Protein 1C8Z (pdb70)

Radius of gyration: 18.17 Å; Cα contacts (8 Å, |Δi|>4): 600; chains: 1; bounding box: 45×44×49 Å

Sequence (265 aa):
GSVDIEVQQDLEEFALRPAPQGITIKCRITRDKKGMDRGMFPTYFLHLDREDGKKVFLLAGRKRKKSKTSNNYLISSVDPTDLLSRGGDSYIIGKLRRSNLMGTKFTVVYDNGVVNPQKASSSTLESGTLRQELAAVCCYETNVLGFKGPRKMSVIVVPGMNMVHERVVCIIRPRNEHETLLARWQNKNTESIIEELQNKTPVVWNDDTQSYVLNNFHGRVTQASSVKKNFQIIHHGNDPDYIIVMQFGRVAEDVFTMDYNYPLCALQAFAIALSSFDSKLACE

Nearest PDB structures (foldseek):
  1c8z-assembly1_A  TM=1.004E+00  e=5.172E-54  Mus musculus
  1i7e-assembly1_A  TM=9.971E-01  e=1.639E-42  Mus musculus
  1s31-assembly1_A  TM=9.502E-01  e=3.555E-44  Homo sapiens
  2fim-assembly1_B  TM=9.075E-01  e=1.906E-33  Homo sapiens
  3c5n-assembly1_A  TM=9.157E-01  e=9.817E-32  Homo sapiens

Solvent-accessible surface area: 14045 Å² total; per-residue (Å²): 134,64,74,116,21,108,23,146,79,48,88,78,2,1,65,78,28,0,62,106,85,45,58,3,110,2,81,0,50,61,23,112,78,7,116,70,215,67,38,75,36,14,11,46,0,50,4,45,61,134,104,61,71,106,39,42,2,0,0,0,50,37,54,64,91,116,162,60,37,25,11,12,0,2,32,60,47,112,45,2,76,71,70,10,99,61,52,12,0,58,1,111,24,50,152,117,6,9,69,1,8,0,12,20,86,19,57,42,26,154,159,21,63,89,94,32,72,132,63,36,87,2,42,30,6,2,0,0,0,10,13,33,89,104,116,158,48,133,175,31,42,119,87,12,4,0,0,2,2,6,40,58,177,94,96,101,46,60,61,7,86,6,102,66,131,118,51,36,0,40,16,40,58,140,82,156,62,95,157,15,13,38,80,2,37,20,57,90,12,97,127,38,114,142,66,109,17,86,10,11,94,23,154,62,176,85,22,120,27,42,27,36,19,8,3,0,5,66,40,131,68,64,124,85,37,2,0,18,0,4,81,75,49,118,50,38,4,34,0,21,0,22,30,13,0,0,0,0,2,0,0,0,0,0,0,0,3,41,33,9,85,44,42,108,187

InterPro domains:
  IPR000007 Tubby, C-terminal [PF01167] (256-500)
  IPR000007 Tubby, C-terminal [PR01573] (311-327)
  IPR000007 Tubby, C-terminal [PR01573] (327-351)
  IPR000007 Tubby, C-terminal [PR01573] (363-390)
  IPR000007 Tubby, C-terminal [PR01573] (424-441)
  IPR000007 Tubby, C-terminal [PR01573] (442-458)
  IPR000007 Tubby, C-terminal [PR01573] (462-481)
  IPR000007 Tubby, C-terminal [PR01573] (483-505)
  IPR005398 Tubby, N-terminal [PF16322] (29-236)
  IPR005398 Tubby, N-terminal [PR01574] (1-19)
  IPR005398 Tubby, N-terminal [PR01574] (21-45)
  IPR005398 Tubby, N-terminal [PR01574] (46-71)
  IPR005398 Tubby, N-terminal [PR01574] (72-95)
  IPR005398 Tubby, N-terminal [PR01574] (97-122)
  IPR005398 Tubby, N-terminal [PR01574] (124-146)
  IPR005398 Tubby, N-terminal [PR01574] (147-170)
  IPR005398 Tubby, N-terminal [PR01574] (171-197)
  IPR005398 Tubby, N-terminal [PR01574] (210-236)
  IPR018066 Tubby, C-terminal, conserved site [PS01200] (442-455)
  IPR018066 Tubby, C-terminal, conserved site [PS01201] (490-505)

CATH classification: 3.20.90.10

Secondary structure (DSSP, 8-state):
--------SHHHHHHPPPPTT--EEEEEEE-SS-SSSS---EEEEEEE-TTS-EEEEEEEEEEESSSSEEEEEES-HHHHTTT----SEEEEE-TTSSEEEEE-SSB-GGG--TTGGGSSSB--EEEEEEE----SS--S---EEEEEE-B-TTS-B-----SSTTSSHHHHHHTT--SSEEEEEEPPPEEETTTTEEEEEETTEEEE-BTTEEEEE-TT-TTS-SEEEEEEETTEEEEEE-TT--HHHHHHHHHHHHHSS----

GO terms:
  GO:0005515 protein binding (F, IPI)
  GO:0005576 extracellular region (C, IDA)
  GO:0006910 phagocytosis, recognition (P, IDA)
  GO:0005829 cytosol (C, IMP)
  GO:0045494 photoreceptor cell maintenance (P, IMP)
  GO:1903546 protein localization to photoreceptor outer segment (P, IMP)
  GO:0060041 retina development in camera-type eye (P, IMP)
  GO:0097500 receptor localization to non-motile cilium (P, IMP)
  GO:0006910 phagocytosis, recognition (P, IMP)
  GO:0007605 sensory perception of sound (P, IMP)
  GO:0008277 regulation of G protein-coupled receptor signaling pathway (P, IMP)
  GO:0061512 protein localization to cilium (P, IMP)

Organism: Mus musculus (NCBI:txid10090)

Structure (mmCIF, N/CA/C/O backbone):
data_1C8Z
#
_entry.id   1C8Z
#
_cell.length_a   43.536
_cell.length_b   51.023
_cell.length_c   121.074
_cell.angle_alpha   90.00
_cell.angle_beta   90.00
_cell.angle_gamma   90.00
#
_symmetry.space_group_name_H-M   'P 21 21 21'
#
loop_
_entity.id
_entity.type
_entity.pdbx_description
1 polymer 'TUBBY PROTEIN'
2 non-polymer 'PHOSPHATE ION'
3 water water
#
loop_
_atom_site.group_PDB
_atom_site.id
_atom_site.type_symbol
_atom_site.label_atom_id
_atom_site.label_alt_id
_atom_site.label_comp_id
_atom_site.label_asym_id
_atom_site.label_entity_id
_atom_site.label_seq_id
_atom_site.pdbx_PDB_ins_code
_atom_site.Cartn_x
_atom_site.Cartn_y
_atom_site.Cartn_z
_atom_site.occupancy
_atom_site.B_iso_or_equiv
_atom_site.auth_seq_id
_atom_site.auth_comp_id
_atom_site.auth_asym_id
_atom_site.auth_atom_id
_atom_site.pdbx_PDB_model_num
ATOM 1 N N . GLY A 1 1 ? -13.389 25.368 84.250 1.00 73.83 241 GLY A N 1
ATOM 2 C CA . GLY A 1 1 ? -13.665 25.212 82.799 1.00 73.32 241 GLY A CA 1
ATOM 3 C C . GLY A 1 1 ? -12.617 24.370 82.101 1.00 73.26 241 GLY A C 1
ATOM 4 O O . GLY A 1 1 ? -11.881 23.619 82.742 1.00 73.34 241 GLY A O 1
ATOM 5 N N . SER A 1 2 ? -12.550 24.494 80.779 1.00 72.89 242 SER A N 1
ATOM 6 C CA . SER A 1 2 ? -11.588 23.744 79.985 1.00 72.36 242 SER A CA 1
ATOM 7 C C . SER A 1 2 ? -10.750 24.676 79.125 1.00 71.92 242 SER A C 1
ATOM 8 O O . SER A 1 2 ? -9.525 24.557 79.079 1.00 72.22 242 SER A O 1
ATOM 11 N N . VAL A 1 3 ? -11.416 25.608 78.451 1.00 71.06 243 VAL A N 1
ATOM 12 C CA . VAL A 1 3 ? -10.734 26.552 77.576 1.00 70.05 243 VAL A CA 1
ATOM 13 C C . VAL A 1 3 ? -9.852 25.769 76.611 1.00 69.07 243 VAL A C 1
ATOM 14 O O . VAL A 1 3 ? -8.707 25.449 76.923 1.00 69.13 243 VAL A O 1
ATOM 18 N N . ASP A 1 4 ? -10.397 25.446 75.443 1.00 67.75 244 ASP A N 1
ATOM 19 C CA . ASP A 1 4 ? -9.646 24.701 74.442 1.00 66.06 244 ASP A CA 1
ATOM 20 C C . ASP A 1 4 ? -8.756 25.642 73.645 1.00 64.24 244 ASP A C 1
ATOM 21 O O . ASP A 1 4 ? -8.917 25.780 72.433 1.00 64.98 244 ASP A O 1
ATOM 26 N N . ILE A 1 5 ? -7.825 26.286 74.345 1.00 61.31 245 ILE A N 1
ATOM 27 C CA . ILE A 1 5 ? -6.875 27.227 73.751 1.00 58.50 245 ILE A CA 1
ATOM 28 C C . ILE A 1 5 ? -6.904 27.225 72.225 1.00 56.04 245 ILE A C 1
ATOM 29 O O . ILE A 1 5 ? -6.600 26.218 71.589 1.00 55.84 245 ILE A O 1
ATOM 34 N N . GLU A 1 6 ? -7.271 28.364 71.648 1.00 53.38 246 GLU A N 1
ATOM 35 C CA . GLU A 1 6 ? -7.360 28.513 70.198 1.00 50.64 246 GLU A CA 1
ATOM 36 C C . GLU A 1 6 ? -5.992 28.761 69.565 1.00 47.61 246 GLU A C 1
ATOM 37 O O . GLU A 1 6 ? -5.373 29.794 69.801 1.00 47.26 246 GLU A O 1
ATOM 43 N N . VAL A 1 7 ? -5.526 27.812 68.761 1.00 44.15 247 VAL A N 1
ATOM 44 C CA . VAL A 1 7 ? -4.241 27.946 68.081 1.00 40.51 247 VAL A CA 1
ATOM 45 C C . VAL A 1 7 ? -4.462 27.857 66.576 1.00 38.55 247 VAL A C 1
ATOM 46 O O . VAL A 1 7 ? -4.642 26.767 66.035 1.00 38.44 247 VAL A O 1
ATOM 50 N N A GLN A 1 8 ? -4.446 29.008 65.912 0.51 37.25 248 GLN A N 1
ATOM 51 N N B GLN A 1 8 ? -4.448 29.003 65.901 0.50 37.32 248 GLN A N 1
ATOM 52 C CA A GLN A 1 8 ? -4.654 29.064 64.472 0.41 35.89 248 GLN A CA 1
ATOM 53 C CA B GLN A 1 8 ? -4.641 29.035 64.455 0.39 36.01 248 GLN A CA 1
ATOM 54 C C A GLN A 1 8 ? -3.363 29.445 63.752 0.48 34.54 248 GLN A C 1
ATOM 55 C C B GLN A 1 8 ? -3.360 29.446 63.734 0.48 34.61 248 GLN A C 1
ATOM 56 O O A GLN A 1 8 ? -2.745 28.615 63.084 0.46 34.42 248 GLN A O 1
ATOM 57 O O B GLN A 1 8 ? -2.742 28.633 63.045 0.50 34.46 248 GLN A O 1
ATOM 68 N N . ASP A 1 9 ? -2.968 30.706 63.887 1.00 32.89 249 ASP A N 1
ATOM 69 C CA . ASP A 1 9 ? -1.742 31.197 63.265 1.00 31.79 249 ASP A CA 1
ATOM 70 C C . ASP A 1 9 ? -0.652 30.971 64.318 1.00 29.60 249 ASP A C 1
ATOM 71 O O . ASP A 1 9 ? -0.713 31.539 65.397 1.00 28.24 249 ASP A O 1
ATOM 76 N N . LEU A 1 10 ? 0.337 30.145 64.005 1.00 29.66 250 LEU A N 1
ATOM 77 C CA . LEU A 1 10 ? 1.398 29.839 64.974 1.00 29.12 250 LEU A CA 1
ATOM 78 C C . LEU A 1 10 ? 2.257 31.028 65.411 1.00 29.46 250 LEU A C 1
ATOM 79 O O . LEU A 1 10 ? 2.673 31.092 66.569 1.00 30.18 250 LEU A O 1
ATOM 84 N N . GLU A 1 11 ? 2.542 31.953 64.498 1.00 28.14 251 GLU A N 1
ATOM 85 C CA . GLU A 1 11 ? 3.350 33.113 64.850 1.00 29.00 251 GLU A CA 1
ATOM 86 C C . GLU A 1 11 ? 2.562 33.993 65.819 1.00 28.80 251 GLU A C 1
ATOM 87 O O . GLU A 1 11 ? 3.094 34.463 66.825 1.00 26.19 251 GLU A O 1
ATOM 93 N N . GLU A 1 12 ? 1.286 34.204 65.520 1.00 28.35 252 GLU A N 1
ATOM 94 C CA . GLU A 1 12 ? 0.434 35.013 66.385 1.00 29.13 252 GLU A CA 1
ATOM 95 C C . GLU A 1 12 ? 0.285 34.353 67.755 1.00 28.77 252 GLU A C 1
ATOM 96 O O . GLU A 1 12 ? 0.387 35.018 68.788 1.00 27.68 252 GLU A O 1
ATOM 102 N N . PHE A 1 13 ? 0.041 33.048 67.772 1.00 27.73 253 PHE A N 1
ATOM 103 C CA . PHE A 1 13 ? -0.107 32.359 69.049 1.00 27.73 253 PHE A CA 1
ATOM 104 C C . PHE A 1 13 ? 1.171 32.462 69.878 1.00 26.28 253 PHE A C 1
ATOM 105 O O . PHE A 1 13 ? 1.118 32.695 71.075 1.00 27.15 253 PHE A O 1
ATOM 113 N N . ALA A 1 14 ? 2.313 32.286 69.228 1.00 26.36 254 ALA A N 1
ATOM 114 C CA . ALA A 1 14 ? 3.607 32.327 69.911 1.00 25.83 254 ALA A CA 1
ATOM 115 C C . ALA A 1 14 ? 3.892 33.637 70.645 1.00 25.53 254 ALA A C 1
ATOM 116 O O . ALA A 1 14 ? 4.554 33.642 71.682 1.00 25.89 254 ALA A O 1
ATOM 118 N N . LEU A 1 15 ? 3.392 34.739 70.099 1.00 25.94 255 LEU A N 1
ATOM 119 C CA . LEU A 1 15 ? 3.587 36.072 70.661 1.00 26.87 255 LEU A CA 1
ATOM 120 C C . LEU A 1 15 ? 2.431 36.528 71.555 1.00 27.11 255 LEU A C 1
ATOM 121 O O . LEU A 1 15 ? 2.473 37.610 72.132 1.00 26.31 255 LEU A O 1
ATOM 126 N N . ARG A 1 16 ? 1.404 35.703 71.671 1.00 28.32 256 ARG A N 1
ATOM 127 C CA . ARG A 1 16 ? 0.237 36.069 72.470 1.00 30.52 256 ARG A CA 1
ATOM 128 C C . ARG A 1 16 ? 0.397 35.815 73.963 1.00 30.19 256 ARG A C 1
ATOM 129 O O . ARG A 1 16 ? 0.608 34.685 74.389 1.00 29.34 256 ARG A O 1
ATOM 137 N N . PRO A 1 17 ? 0.302 36.871 74.785 1.00 30.59 257 PRO A N 1
ATOM 138 C CA . PRO A 1 17 ? 0.449 36.635 76.223 1.00 30.82 257 PRO A CA 1
ATOM 139 C C . PRO A 1 17 ? -0.708 35.759 76.689 1.00 30.57 257 PRO A C 1
ATOM 140 O O . PRO A 1 17 ? -1.797 35.816 76.119 1.00 29.70 257 PRO A O 1
ATOM 144 N N . ALA A 1 18 ? -0.464 34.921 77.691 1.00 30.58 258 ALA A N 1
ATOM 145 C CA . ALA A 1 18 ? -1.511 34.039 78.196 1.00 31.76 258 ALA A CA 1
ATOM 146 C C . ALA A 1 18 ? -2.557 34.890 78.893 1.00 33.16 258 ALA A C 1
ATOM 147 O O . ALA A 1 18 ? -2.222 35.761 79.699 1.00 33.68 258 ALA A O 1
ATOM 149 N N . PRO A 1 19 ? -3.837 34.657 78.589 1.00 33.36 259 PRO A N 1
ATOM 150 C CA . PRO A 1 19 ? -4.884 35.450 79.240 1.00 34.80 259 PRO A CA 1
ATOM 151 C C . PRO A 1 19 ? -4.859 35.221 80.743 1.00 35.08 259 PRO A C 1
ATOM 152 O O . PRO A 1 19 ? -4.710 34.088 81.192 1.00 35.62 259 PRO A O 1
ATOM 156 N N . GLN A 1 20 ? -4.991 36.291 81.516 1.00 35.86 260 GLN A N 1
ATOM 157 C CA . GLN A 1 20 ? -5.023 36.153 82.964 1.00 36.71 260 GLN A CA 1
ATOM 158 C C . GLN A 1 20 ? -6.179 35.194 83.214 1.00 36.74 260 GLN A C 1
ATOM 159 O O . GLN A 1 20 ? -7.214 35.288 82.552 1.00 36.15 260 GLN A O 1
ATOM 165 N N . GLY A 1 21 ? -5.992 34.255 84.134 1.00 36.97 261 GLY A N 1
ATOM 166 C CA . GLY A 1 21 ? -7.048 33.304 84.431 1.00 36.68 261 GLY A CA 1
ATOM 167 C C . GLY A 1 21 ? -6.965 32.001 83.661 1.00 36.86 261 GLY A C 1
ATOM 168 O O . GLY 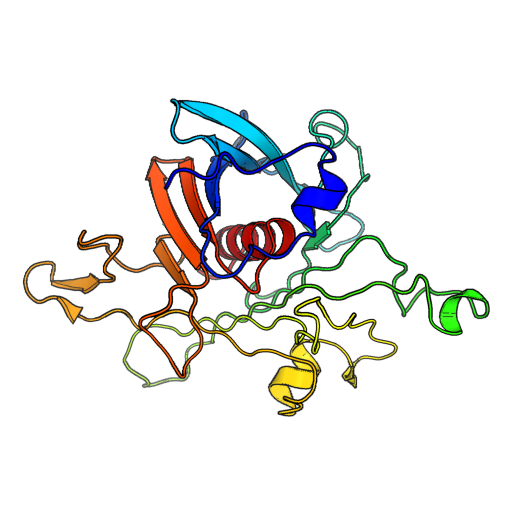A 1 21 ? -7.646 31.037 84.002 1.00 36.39 261 GLY A O 1
ATOM 169 N N . ILE A 1 22 ? -6.136 31.958 82.622 1.00 36.71 262 ILE A N 1
ATOM 170 C CA . ILE A 1 22 ? -5.990 30.737 81.835 1.00 36.36 262 ILE A CA 1
ATOM 171 C C . ILE A 1 22 ? -4.534 30.288 81.774 1.00 35.68 262 ILE A C 1
ATOM 172 O O . ILE A 1 22 ? -3.648 31.069 81.439 1.00 34.91 262 ILE A O 1
ATOM 177 N N . THR A 1 23 ? -4.294 29.027 82.108 1.00 34.88 263 THR A N 1
ATOM 178 C CA . THR A 1 23 ? -2.943 28.486 82.070 1.00 33.95 263 THR A CA 1
ATOM 179 C C . THR A 1 23 ? -2.785 27.687 80.787 1.00 32.74 263 THR A C 1
ATOM 180 O O . THR A 1 23 ? -3.659 26.912 80.415 1.00 32.61 263 THR A O 1
ATOM 184 N N . ILE A 1 24 ? -1.677 27.908 80.093 1.00 31.78 264 ILE A N 1
ATOM 185 C CA . ILE A 1 24 ? -1.394 27.206 78.853 1.00 29.42 264 ILE A CA 1
ATOM 186 C C . ILE A 1 24 ? -0.369 26.123 79.173 1.00 29.72 264 ILE A C 1
ATOM 187 O O . ILE A 1 24 ? 0.775 26.417 79.543 1.00 28.33 264 ILE A O 1
ATOM 192 N N . LYS A 1 25 ? -0.802 24.871 79.038 1.00 29.52 265 LYS A N 1
ATOM 193 C CA . LYS A 1 25 ? 0.019 23.703 79.349 1.00 30.55 265 LYS A CA 1
ATOM 194 C C . LYS A 1 25 ? 0.679 23.086 78.123 1.00 30.43 265 LYS A C 1
ATOM 195 O O . LYS A 1 25 ? 0.000 22.670 77.181 1.00 31.38 265 LYS A O 1
ATOM 201 N N . CYS A 1 26 ? 2.004 23.005 78.155 1.00 28.42 266 CYS A N 1
ATOM 202 C CA . CYS A 1 26 ? 2.760 22.461 77.032 1.00 28.84 266 CYS A CA 1
ATOM 203 C C . CYS A 1 26 ? 3.764 21.403 77.464 1.00 29.30 266 CYS A C 1
ATOM 204 O O . CYS A 1 26 ? 3.928 21.108 78.654 1.00 27.95 266 CYS A O 1
ATOM 207 N N . ARG A 1 27 ? 4.450 20.859 76.469 1.00 29.62 267 ARG A N 1
ATOM 208 C CA . ARG A 1 27 ? 5.473 19.859 76.689 1.00 30.78 267 ARG A CA 1
ATOM 209 C C . ARG A 1 27 ? 6.597 20.105 75.693 1.00 29.47 267 ARG A C 1
ATOM 210 O O . ARG A 1 27 ? 6.352 20.386 74.529 1.00 29.05 267 ARG A O 1
ATOM 218 N N . ILE A 1 28 ? 7.832 20.034 76.171 1.00 30.49 268 ILE A N 1
ATOM 219 C CA . ILE A 1 28 ? 8.998 20.219 75.316 1.00 30.55 268 ILE A CA 1
ATOM 220 C C . ILE A 1 28 ? 9.643 18.847 75.124 1.00 32.64 268 ILE A C 1
ATOM 221 O O . ILE A 1 28 ? 9.886 18.129 76.097 1.00 32.26 268 ILE A O 1
ATOM 226 N N . THR A 1 29 ? 9.899 18.484 73.872 1.00 35.13 269 THR A N 1
ATOM 227 C CA . THR A 1 29 ? 10.517 17.201 73.547 1.00 38.96 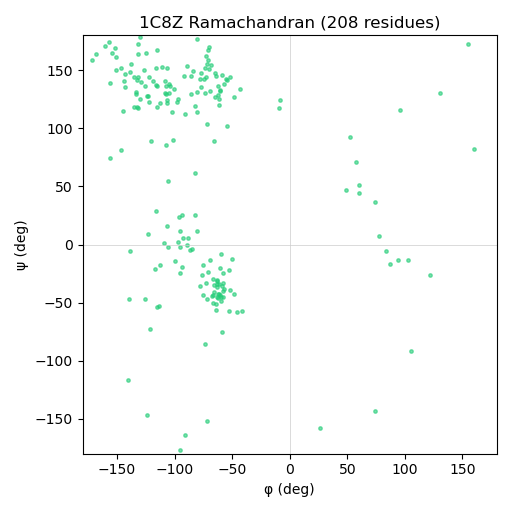269 THR A CA 1
ATOM 228 C C . THR A 1 29 ? 11.877 17.417 72.897 1.00 42.09 269 THR A C 1
ATOM 229 O O . THR A 1 29 ? 12.028 18.287 72.043 1.00 41.08 269 THR A O 1
ATOM 233 N N . ARG A 1 30 ? 12.866 16.627 73.306 1.00 47.01 270 ARG A N 1
ATOM 234 C CA . ARG A 1 30 ? 14.212 16.764 72.764 1.00 52.12 270 ARG A CA 1
ATOM 235 C C . ARG A 1 30 ? 14.476 15.894 71.532 1.00 55.48 270 ARG A C 1
ATOM 236 O O . ARG A 1 30 ? 14.516 14.664 71.614 1.00 56.51 270 ARG A O 1
ATOM 244 N N . ASP A 1 31 ? 14.642 16.576 70.400 1.00 59.04 271 ASP A N 1
ATOM 245 C CA . ASP A 1 31 ? 14.933 16.019 69.075 1.00 62.48 271 ASP A CA 1
ATOM 246 C C . ASP A 1 31 ? 14.502 14.601 68.724 1.00 64.41 271 ASP A C 1
ATOM 247 O O . ASP A 1 31 ? 13.581 14.033 69.312 1.00 64.75 271 ASP A O 1
ATOM 252 N N . LYS A 1 32 ? 15.195 14.059 67.725 1.00 66.25 272 LYS A N 1
ATOM 253 C CA . LYS A 1 32 ? 14.982 12.707 67.224 1.00 68.46 272 LYS A CA 1
ATOM 254 C C . LYS A 1 32 ? 16.368 12.114 66.971 1.00 69.90 272 LYS A C 1
ATOM 255 O O . LYS A 1 32 ? 16.508 10.938 66.630 1.00 70.15 272 LYS A O 1
ATOM 257 N N . LYS A 1 33 ? 17.386 12.956 67.137 1.00 71.27 273 LYS A N 1
ATOM 258 C CA . LYS A 1 33 ? 18.777 12.562 66.954 1.00 72.57 273 LYS A CA 1
ATOM 259 C C . LYS A 1 33 ? 19.539 12.801 68.258 1.00 73.47 273 LYS A C 1
ATOM 260 O O . LYS A 1 33 ? 19.891 11.854 68.962 1.00 74.05 273 LYS A O 1
ATOM 263 N N . GLY A 1 34 ? 19.784 14.070 68.575 1.00 74.26 274 GLY A N 1
ATOM 264 C CA . GLY A 1 34 ? 20.480 14.417 69.800 1.00 75.10 274 GLY A CA 1
ATOM 265 C C . GLY A 1 34 ? 21.965 14.128 69.777 1.00 75.69 274 GLY A C 1
ATOM 266 O O . GLY A 1 34 ? 22.625 14.298 68.752 1.00 76.01 274 GLY A O 1
ATOM 267 N N . MET A 1 35 ? 22.491 13.697 70.920 1.00 76.18 275 MET A N 1
ATOM 268 C CA . MET A 1 35 ? 23.906 13.375 71.047 1.00 76.39 275 MET A CA 1
ATOM 269 C C . MET A 1 35 ? 24.300 12.364 69.979 1.00 76.59 275 MET A C 1
ATOM 270 O O . MET A 1 35 ? 24.026 11.171 70.109 1.00 77.05 275 MET A O 1
ATOM 272 N N . ASP A 1 36 ? 24.945 12.847 68.922 1.00 76.30 276 ASP A N 1
ATOM 273 C CA . ASP A 1 36 ? 25.360 11.977 67.830 1.00 75.93 276 ASP A CA 1
ATOM 274 C C . ASP A 1 36 ? 26.740 12.340 67.288 1.00 75.21 276 ASP A C 1
ATOM 275 O O . ASP A 1 36 ? 27.741 12.257 67.998 1.00 75.38 276 ASP A O 1
ATOM 280 N N . ARG A 1 37 ? 26.775 12.739 66.022 1.00 74.29 277 ARG A N 1
ATOM 281 C CA . ARG A 1 37 ? 28.005 13.118 65.339 1.00 73.08 277 ARG A CA 1
ATOM 282 C C . ARG A 1 37 ? 28.085 14.635 65.177 1.00 71.84 277 ARG A C 1
ATOM 283 O O . ARG A 1 37 ? 28.249 15.145 64.069 1.00 71.78 277 ARG A O 1
ATOM 291 N N . GLY A 1 38 ? 27.964 15.350 66.291 1.00 70.48 278 GLY A N 1
ATOM 292 C CA . GLY A 1 38 ? 28.025 16.801 66.253 1.00 68.35 278 GLY A CA 1
ATOM 293 C C . GLY A 1 38 ? 26.670 17.464 66.424 1.00 66.72 278 GLY A C 1
ATOM 294 O O . GLY A 1 38 ? 26.247 17.735 67.548 1.00 67.42 278 GLY A O 1
ATOM 295 N N . MET A 1 39 ? 26.002 17.722 65.301 1.00 64.74 279 MET A N 1
ATOM 296 C CA . MET A 1 39 ? 24.683 18.361 65.250 1.00 62.25 279 MET A CA 1
ATOM 297 C C . MET A 1 39 ? 23.977 18.565 66.593 1.00 60.14 279 MET A C 1
ATOM 298 O O . MET A 1 39 ? 23.759 17.615 67.346 1.00 60.14 279 MET A O 1
ATOM 300 N N . PHE A 1 40 ? 23.612 19.812 66.881 1.00 57.39 280 PHE A N 1
ATOM 301 C CA . PHE A 1 40 ? 22.928 20.139 68.128 1.00 54.17 280 PHE A CA 1
ATOM 302 C C . PHE A 1 40 ? 21.519 19.564 68.089 1.00 51.42 280 PHE A C 1
ATOM 303 O O . PHE A 1 40 ? 20.928 19.426 67.019 1.00 50.56 280 PHE A O 1
ATOM 311 N N . PRO A 1 41 ? 20.958 19.227 69.259 1.00 49.05 281 PRO A N 1
ATOM 312 C CA . PRO A 1 41 ? 19.606 18.668 69.325 1.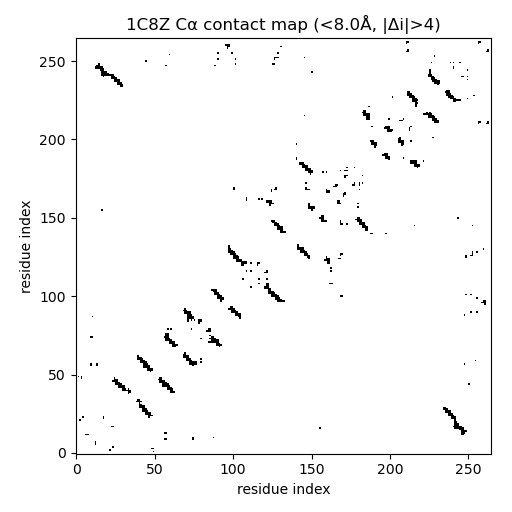00 47.42 281 PRO A CA 1
ATOM 313 C C . PRO A 1 41 ? 18.536 19.719 69.030 1.00 45.28 281 PRO A C 1
ATOM 314 O O . PRO A 1 41 ? 18.761 20.914 69.206 1.00 45.43 281 PRO A O 1
ATOM 318 N N . THR A 1 42 ? 17.379 19.258 68.572 1.00 43.38 282 THR A N 1
ATOM 319 C CA . THR A 1 42 ? 16.259 20.134 68.258 1.00 41.04 282 THR A CA 1
ATOM 320 C C . THR A 1 42 ? 15.179 19.929 69.311 1.00 39.32 282 THR A C 1
ATOM 321 O O . THR A 1 42 ? 14.816 18.796 69.613 1.00 38.41 282 THR A O 1
ATOM 325 N N . TYR A 1 43 ? 14.674 21.020 69.876 1.00 36.42 283 TYR A N 1
ATOM 326 C CA . TYR A 1 43 ? 13.632 20.925 70.890 1.00 34.62 283 TYR A CA 1
ATOM 327 C C . TYR A 1 43 ? 12.288 21.312 70.287 1.00 33.30 283 TYR A C 1
ATOM 328 O O . TYR A 1 43 ? 12.193 22.295 69.554 1.00 32.12 283 TYR A O 1
ATOM 337 N N . PHE A 1 44 ? 11.254 20.538 70.599 1.00 32.66 284 PHE A N 1
ATOM 338 C CA . PHE A 1 44 ? 9.917 20.803 70.078 1.00 33.09 284 PHE A CA 1
ATOM 339 C C . PHE A 1 44 ? 8.941 21.170 71.193 1.00 32.20 284 PHE A C 1
ATOM 340 O O . PHE A 1 44 ? 8.937 20.551 72.253 1.00 32.55 284 PHE A O 1
ATOM 348 N N . LEU A 1 45 ? 8.126 22.192 70.953 1.00 31.93 285 LEU A N 1
ATOM 349 C CA . LEU A 1 45 ? 7.134 22.624 71.930 1.00 31.22 285 LEU A CA 1
ATOM 350 C C . LEU A 1 45 ? 5.764 22.319 71.356 1.00 31.97 285 LEU A C 1
ATOM 351 O O . LEU A 1 45 ? 5.425 22.803 70.280 1.00 31.91 285 LEU A O 1
ATOM 356 N N . HIS A 1 46 ? 4.986 21.518 72.076 1.00 32.25 286 HIS A N 1
ATOM 357 C CA . HIS A 1 46 ? 3.640 21.164 71.643 1.00 33.51 286 HIS A CA 1
ATOM 358 C C . HIS A 1 46 ? 2.639 21.581 72.709 1.00 33.33 286 HIS A C 1
ATOM 359 O O . HIS A 1 46 ? 2.923 21.500 73.901 1.00 32.19 286 HIS A O 1
ATOM 366 N N . LEU A 1 47 ? 1.468 22.027 72.273 1.00 34.61 287 LEU A N 1
ATOM 367 C CA . LEU A 1 47 ? 0.423 22.401 73.206 1.00 36.03 287 LEU A CA 1
ATOM 368 C C . LEU A 1 47 ? -0.131 21.063 73.665 1.00 38.44 287 LEU A C 1
ATOM 369 O O . LEU A 1 47 ? -0.340 20.162 72.854 1.00 38.14 287 LEU A O 1
ATOM 374 N N . ASP A 1 48 ? -0.351 20.927 74.963 1.00 41.86 288 ASP A N 1
ATOM 375 C CA . ASP A 1 48 ? -0.869 19.684 75.505 1.00 45.71 288 ASP A CA 1
ATOM 376 C C . ASP A 1 48 ? -2.363 19.821 75.780 1.00 47.25 288 ASP A C 1
ATOM 377 O O . ASP A 1 48 ? -2.765 20.237 76.861 1.00 47.12 288 ASP A O 1
ATOM 382 N N . ARG A 1 49 ? -3.177 19.487 74.782 1.00 49.55 289 ARG A N 1
ATOM 383 C CA . ARG A 1 49 ? -4.630 19.558 74.914 1.00 52.01 289 ARG A CA 1
ATOM 384 C C . ARG A 1 49 ? -5.050 18.652 76.068 1.00 53.76 289 ARG A C 1
ATOM 385 O O . ARG A 1 49 ? -4.441 17.602 76.290 1.00 53.78 289 ARG A O 1
ATOM 393 N N . GLU A 1 50 ? -6.087 19.045 76.801 1.00 55.48 290 GLU A N 1
ATOM 394 C CA . GLU A 1 50 ? -6.546 18.223 77.908 1.00 57.37 290 GLU A CA 1
ATOM 395 C C . GLU A 1 50 ? -7.412 17.083 77.392 1.00 58.27 290 GLU A C 1
ATOM 396 O O . GLU A 1 50 ? -8.069 16.393 78.168 1.00 58.47 290 GLU A O 1
ATOM 402 N N . ASP A 1 51 ? -7.409 16.888 76.075 1.00 59.32 291 ASP A N 1
ATOM 403 C CA . ASP A 1 51 ? -8.183 15.812 75.468 1.00 59.79 291 ASP A CA 1
ATOM 404 C C . ASP A 1 51 ? -7.247 14.687 75.037 1.00 59.11 291 ASP A C 1
ATOM 405 O O . ASP A 1 51 ? -7.693 13.662 74.522 1.00 59.44 291 ASP A O 1
ATOM 410 N N . GLY A 1 52 ? -5.948 14.892 75.243 1.00 58.12 292 GLY A N 1
ATOM 411 C CA . GLY A 1 52 ? -4.969 13.883 74.879 1.00 56.70 292 GLY A CA 1
ATOM 412 C C . GLY A 1 52 ? -4.209 14.175 73.597 1.00 55.89 292 GLY A C 1
ATOM 413 O O . GLY A 1 52 ? -3.191 13.542 73.314 1.00 56.25 292 GLY A O 1
ATOM 414 N N . LYS A 1 53 ? -4.693 15.137 72.820 1.00 54.74 293 LYS A N 1
ATOM 415 C CA . LYS A 1 53 ? -4.049 15.489 71.561 1.00 53.35 293 LYS A CA 1
ATOM 416 C C . LYS A 1 53 ? -2.977 16.556 71.741 1.00 51.97 293 LYS A C 1
ATOM 417 O O . LYS A 1 53 ? -3.032 17.355 72.673 1.00 52.30 293 LYS A O 1
ATOM 420 N N . LYS A 1 54 ? -2.005 16.561 70.838 1.00 50.15 294 LYS A N 1
ATOM 421 C CA . LYS A 1 54 ? -0.914 17.524 70.889 1.00 48.16 294 LYS A CA 1
ATOM 422 C C . LYS A 1 54 ? -0.952 18.424 69.653 1.00 45.94 294 LYS A C 1
ATOM 423 O O . LYS A 1 54 ? -1.427 18.020 68.593 1.00 46.31 294 LYS A O 1
ATOM 429 N N . VAL A 1 55 ? -0.451 19.645 69.800 1.00 42.45 295 VAL A N 1
ATOM 430 C CA . VAL A 1 55 ? -0.421 20.610 68.705 1.00 38.44 295 VAL A CA 1
ATOM 431 C C . VAL A 1 55 ? 0.942 21.290 68.671 1.00 35.74 295 VAL A C 1
ATOM 432 O O . VAL A 1 55 ? 1.326 21.952 69.631 1.00 35.17 295 VAL A O 1
ATOM 436 N N . PHE A 1 56 ? 1.670 21.128 67.573 1.00 33.35 296 PHE A N 1
ATOM 437 C CA . PHE A 1 56 ? 2.988 21.744 67.449 1.00 31.01 296 PHE A CA 1
ATOM 438 C C . PHE A 1 56 ? 2.921 23.263 67.535 1.00 29.53 296 PHE A C 1
ATOM 439 O O . PHE A 1 56 ? 2.116 23.898 66.844 1.00 28.89 296 PHE A O 1
ATOM 447 N N . LEU A 1 57 ? 3.788 23.848 68.360 1.00 27.92 297 LEU A N 1
ATOM 448 C CA . LEU A 1 57 ? 3.825 25.302 68.514 1.00 26.35 297 LEU A CA 1
ATOM 449 C C . LEU A 1 57 ? 5.121 25.932 67.997 1.00 26.34 297 LEU A C 1
ATOM 450 O O . LEU A 1 57 ? 5.105 26.858 67.182 1.00 26.28 297 LEU A O 1
ATOM 455 N N . LEU A 1 58 ? 6.249 25.425 68.476 1.00 24.78 298 LEU A N 1
ATOM 456 C CA . LEU A 1 58 ? 7.539 25.978 68.093 1.00 24.78 298 LEU A CA 1
ATOM 457 C C . LEU A 1 58 ? 8.629 24.918 68.141 1.00 24.93 298 LEU A C 1
ATOM 458 O O . LEU A 1 58 ? 8.473 23.896 68.792 1.00 25.24 298 LEU A O 1
ATOM 463 N N . ALA A 1 59 ? 9.738 25.192 67.464 1.00 25.40 299 ALA A N 1
ATOM 464 C CA . ALA A 1 59 ? 10.888 24.293 67.458 1.00 26.61 299 ALA A CA 1
ATOM 465 C C . ALA A 1 59 ? 12.116 25.157 67.710 1.00 27.34 299 ALA A C 1
ATOM 466 O O . ALA A 1 59 ? 12.199 26.278 67.214 1.00 26.44 299 ALA A O 1
ATOM 468 N N . GLY A 1 60 ? 13.062 24.639 68.486 1.00 29.22 300 GLY A N 1
ATOM 469 C CA . GLY A 1 60 ? 14.264 25.397 68.768 1.00 32.18 300 GLY A CA 1
ATOM 470 C C . GLY A 1 60 ? 15.511 24.560 68.556 1.00 34.57 300 GLY A C 1
ATOM 471 O O . GLY A 1 60 ? 15.517 23.362 68.836 1.00 32.57 300 GLY A O 1
ATOM 472 N N . ARG A 1 61 ? 16.567 25.193 68.060 1.00 37.84 301 ARG A N 1
ATOM 473 C CA . ARG A 1 61 ? 17.825 24.498 67.827 1.00 42.06 301 ARG A CA 1
ATOM 474 C C . ARG A 1 61 ? 19.006 25.459 67.830 1.00 43.96 301 ARG A C 1
ATOM 475 O O . ARG A 1 61 ? 18.934 26.566 67.285 1.00 43.11 301 ARG A O 1
ATOM 483 N N . LYS A 1 62 ? 20.090 25.017 68.457 1.00 46.71 302 LYS A N 1
ATOM 484 C CA . LYS A 1 62 ? 21.309 25.801 68.554 1.00 50.08 302 LYS A CA 1
ATOM 485 C C . LYS A 1 62 ? 21.966 25.803 67.178 1.00 52.29 302 LYS A C 1
ATOM 486 O O . LYS A 1 62 ? 21.899 24.810 66.452 1.00 52.32 302 LYS A O 1
ATOM 491 N N . ARG A 1 63 ? 22.586 26.922 66.818 1.00 55.32 303 ARG A N 1
ATOM 492 C CA . ARG A 1 63 ? 23.251 27.052 65.525 1.00 58.87 303 ARG A CA 1
ATOM 493 C C . ARG A 1 63 ? 24.486 27.937 65.637 1.00 60.64 303 ARG A C 1
ATOM 494 O O . ARG A 1 63 ? 24.544 28.822 66.489 1.00 60.85 303 ARG A O 1
ATOM 502 N N . LYS A 1 64 ? 25.464 27.699 64.767 1.00 62.59 304 LYS A N 1
ATOM 503 C CA . LYS A 1 64 ? 26.703 28.473 64.763 1.00 64.34 304 LYS A CA 1
ATOM 504 C C . LYS A 1 64 ? 26.766 29.427 63.571 1.00 65.70 304 LYS A C 1
ATOM 505 O O . LYS A 1 64 ? 27.329 29.094 62.528 1.00 65.96 304 LYS A O 1
ATOM 507 N N . LYS A 1 65 ? 26.187 30.613 63.736 1.00 67.08 305 LYS A N 1
ATOM 508 C CA . LYS A 1 65 ? 26.169 31.621 62.680 1.00 68.13 305 LYS A CA 1
ATOM 509 C C . LYS A 1 65 ? 27.581 32.006 62.249 1.00 68.92 305 LYS A C 1
ATOM 510 O O . LYS A 1 65 ? 28.047 31.598 61.182 1.00 69.23 305 LYS A O 1
ATOM 512 N N . SER A 1 66 ? 28.256 32.795 63.081 1.00 69.45 306 SER A N 1
ATOM 513 C CA . SER A 1 66 ? 29.617 33.235 62.786 1.00 69.79 306 SER A CA 1
ATOM 514 C C . SER A 1 66 ? 30.608 32.672 63.799 1.00 69.76 306 SER A C 1
ATOM 515 O O . SER A 1 66 ? 31.606 32.054 63.425 1.00 69.86 306 SER A O 1
ATOM 518 N N . LYS A 1 67 ? 30.334 32.890 65.080 1.00 69.66 307 LYS A N 1
ATOM 519 C CA . LYS A 1 67 ? 31.206 32.379 66.129 1.00 69.34 307 LYS A CA 1
ATOM 520 C C . LYS A 1 67 ? 30.383 31.839 67.295 1.00 68.44 307 LYS A C 1
ATOM 521 O O . LYS A 1 67 ? 30.640 30.741 67.792 1.00 68.71 307 LYS A O 1
ATOM 527 N N . THR A 1 68 ? 29.391 32.612 67.727 1.00 66.89 308 THR A N 1
ATOM 528 C CA . THR A 1 68 ? 28.531 32.202 68.828 1.00 65.31 308 THR A CA 1
ATOM 529 C C . THR A 1 68 ? 27.409 31.303 68.324 1.00 63.55 308 THR A C 1
ATOM 530 O O . THR A 1 68 ? 26.953 31.432 67.185 1.00 63.53 308 THR A O 1
ATOM 534 N N . SER A 1 69 ? 26.972 30.387 69.181 1.00 61.08 309 SER A N 1
ATOM 535 C CA . SER A 1 69 ? 25.915 29.451 68.829 1.00 58.08 309 SER A CA 1
ATOM 536 C C . SER A 1 69 ? 24.584 29.799 69.484 1.00 55.87 309 SER A C 1
ATOM 537 O O . SER A 1 69 ? 24.308 29.386 70.609 1.00 56.40 309 SER A O 1
ATOM 540 N N A ASN A 1 70 ? 23.761 30.556 68.766 0.39 54.29 310 ASN A N 1
ATOM 541 N N B ASN A 1 70 ? 23.762 30.564 68.773 0.39 54.24 310 ASN A N 1
ATOM 542 C CA A ASN A 1 70 ? 22.456 30.970 69.269 0.28 52.23 310 ASN A CA 1
ATOM 543 C CA B ASN A 1 70 ? 22.459 30.962 69.289 0.31 52.15 310 ASN A CA 1
ATOM 544 C C A ASN A 1 70 ? 21.384 29.969 68.852 0.45 50.58 310 ASN A C 1
ATOM 545 C C B ASN A 1 70 ? 21.380 29.980 68.848 0.45 50.54 310 ASN A C 1
ATOM 546 O O A ASN A 1 70 ? 21.574 29.202 67.909 0.46 50.35 310 ASN A O 1
ATOM 547 O O B ASN A 1 70 ? 21.561 29.236 67.884 0.39 50.37 310 ASN A O 1
ATOM 556 N N . TYR A 1 71 ? 20.260 29.976 69.561 1.00 48.91 311 TYR A N 1
ATOM 557 C CA . TYR A 1 71 ? 19.158 29.086 69.227 1.00 45.68 311 TYR A CA 1
ATOM 558 C C . TYR A 1 71 ? 18.215 29.866 68.329 1.00 42.61 311 TYR A C 1
ATOM 559 O O . TYR A 1 71 ? 17.928 31.032 68.592 1.00 41.86 311 TYR A O 1
ATOM 568 N N . LEU A 1 72 ? 17.749 29.234 67.260 1.00 39.72 312 LEU A N 1
ATOM 569 C CA . LEU A 1 72 ? 16.787 29.872 66.378 1.00 36.28 312 LEU A CA 1
ATOM 570 C C . LEU A 1 72 ? 15.468 29.185 66.726 1.00 34.37 312 LEU A C 1
ATOM 571 O O . LEU A 1 72 ? 15.404 27.956 66.801 1.00 33.28 312 LEU A O 1
ATOM 576 N N . ILE A 1 73 ? 14.431 29.980 66.967 1.00 31.71 313 ILE A N 1
ATOM 577 C CA . ILE A 1 73 ? 13.111 29.457 67.321 1.00 29.30 313 ILE A CA 1
ATOM 578 C C . ILE A 1 73 ? 12.198 29.749 66.132 1.00 29.27 313 ILE A C 1
ATOM 579 O O . ILE A 1 73 ? 12.034 30.900 65.736 1.00 27.18 313 ILE A O 1
ATOM 584 N N A SER A 1 74 ? 11.624 28.689 65.565 0.47 29.29 314 SER A N 1
ATOM 585 N N B SER A 1 74 ? 11.596 28.709 65.567 0.50 29.65 314 SER A N 1
ATOM 586 C CA A SER A 1 74 ? 10.774 28.793 64.381 0.60 29.69 314 SER A CA 1
ATOM 587 C CA B SER A 1 74 ? 10.721 28.902 64.420 0.63 30.34 314 SER A CA 1
ATOM 588 C C A SER A 1 74 ? 9.451 28.022 64.466 0.72 30.32 314 SER A C 1
ATOM 589 C C B SER A 1 74 ? 9.431 28.094 64.516 0.62 30.81 314 SER A C 1
ATOM 590 O O A SER A 1 74 ? 9.321 27.073 65.238 0.58 30.15 314 SER A O 1
ATOM 591 O O B SER A 1 74 ? 9.309 27.182 65.333 0.46 30.67 314 SER A O 1
ATOM 596 N N . VAL A 1 75 ? 8.472 28.443 63.668 1.00 31.19 315 VAL A N 1
ATOM 597 C CA . VAL A 1 75 ? 7.181 27.765 63.632 1.00 33.45 315 VAL A CA 1
ATOM 598 C C . VAL A 1 75 ? 7.163 26.844 62.412 1.00 35.56 315 VAL A C 1
ATOM 599 O O . VAL A 1 75 ? 6.119 26.304 62.044 1.00 35.26 315 VAL A O 1
ATOM 603 N N . ASP A 1 76 ? 8.336 26.675 61.800 1.00 38.89 316 ASP A N 1
ATOM 604 C CA . ASP A 1 76 ? 8.522 25.826 60.614 1.00 42.89 316 ASP A CA 1
ATOM 605 C C . ASP A 1 76 ? 9.550 24.739 60.945 1.00 44.99 316 ASP A C 1
ATOM 606 O O . ASP A 1 76 ? 10.748 24.918 60.729 1.00 45.06 316 ASP A O 1
ATOM 611 N N . PRO A 1 77 ? 9.091 23.594 61.473 1.00 47.05 317 PRO A N 1
ATOM 612 C CA . PRO A 1 77 ? 9.993 22.495 61.827 1.00 49.31 317 PRO A CA 1
ATOM 613 C C . PRO A 1 77 ? 10.909 22.090 60.672 1.00 51.32 317 PRO A C 1
ATOM 614 O O . PRO A 1 77 ? 12.134 22.106 60.796 1.00 51.84 317 PRO A O 1
ATOM 618 N N . THR A 1 78 ? 10.299 21.730 59.550 1.00 53.45 318 THR A N 1
ATOM 619 C CA . THR A 1 78 ? 11.035 21.298 58.367 1.00 55.66 318 THR A CA 1
ATOM 620 C C . THR A 1 78 ? 12.218 22.199 58.020 1.00 56.80 318 THR A C 1
ATOM 621 O O . THR A 1 78 ? 13.357 21.738 57.946 1.00 57.00 318 THR A O 1
ATOM 625 N N . ASP A 1 79 ? 11.942 23.481 57.805 1.00 58.54 319 ASP A N 1
ATOM 626 C CA . ASP A 1 79 ? 12.983 24.441 57.459 1.00 60.32 319 ASP A CA 1
ATOM 627 C C . ASP A 1 79 ? 14.162 24.389 58.431 1.00 61.06 319 ASP A C 1
ATOM 628 O O . ASP A 1 79 ? 15.322 24.336 58.014 1.00 61.25 319 ASP A O 1
ATOM 633 N N A LEU A 1 80 ? 13.858 24.400 59.724 0.62 61.31 320 LEU A N 1
ATOM 634 N N B LEU A 1 80 ? 13.860 24.401 59.725 0.62 61.30 320 LEU A N 1
ATOM 635 C CA A LEU A 1 80 ? 14.887 24.364 60.755 0.30 61.81 320 LEU A CA 1
ATOM 636 C CA B LEU A 1 80 ? 14.895 24.364 60.751 0.30 61.79 320 LEU A CA 1
ATOM 637 C C A LEU A 1 80 ? 15.690 23.065 60.692 0.36 62.20 320 LEU A C 1
ATOM 638 C C B LEU A 1 80 ? 15.692 23.063 60.696 0.36 62.19 320 LEU A C 1
ATOM 639 O O A LEU A 1 80 ? 16.900 23.064 60.920 0.60 62.31 320 LEU A O 1
ATOM 640 O O B LEU A 1 80 ? 16.899 23.057 60.937 0.58 62.30 320 LEU A O 1
ATOM 649 N N . SER A 1 81 ? 15.013 21.965 60.375 1.00 62.63 321 SER A N 1
ATOM 650 C CA . SER A 1 81 ? 15.662 20.657 60.288 1.00 63.24 321 SER A CA 1
ATOM 651 C C . SER A 1 81 ? 16.901 20.685 59.402 1.00 63.67 321 SER A C 1
ATOM 652 O O . SER A 1 81 ? 17.737 19.783 59.460 1.00 63.94 321 SER A O 1
ATOM 655 N N . ARG A 1 82 ? 17.012 21.724 58.581 1.00 63.95 322 ARG A N 1
ATOM 656 C CA . ARG A 1 82 ? 18.151 21.885 57.686 1.00 64.01 322 ARG A CA 1
ATOM 657 C C . ARG A 1 82 ? 18.824 23.229 57.943 1.00 64.01 322 ARG A C 1
ATOM 658 O O . ARG A 1 82 ? 18.859 23.710 59.075 1.00 63.84 322 ARG A O 1
ATOM 660 N N . GLY A 1 83 ? 19.357 23.831 56.886 1.00 63.78 323 GLY A N 1
ATOM 661 C CA . GLY A 1 83 ? 20.010 25.116 57.026 1.00 63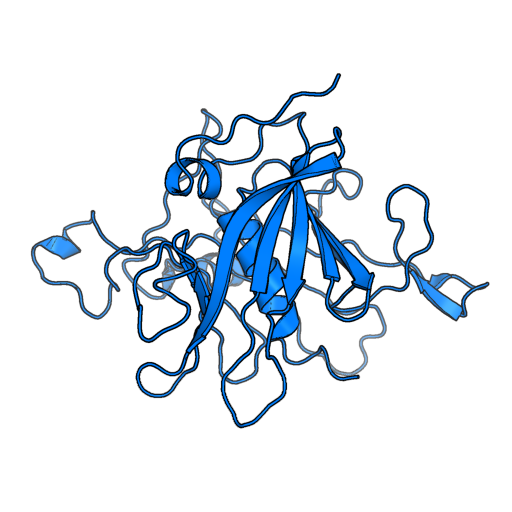.40 323 GLY A CA 1
ATOM 662 C C . GLY A 1 83 ? 18.998 26.242 57.018 1.00 62.84 323 GLY A C 1
ATOM 663 O O . GLY A 1 83 ? 19.319 27.377 56.668 1.00 63.13 323 GLY A O 1
ATOM 664 N N . GLY A 1 84 ? 17.766 25.923 57.403 1.00 62.24 324 GLY A N 1
ATOM 665 C CA . GLY A 1 84 ? 16.719 26.927 57.434 1.00 60.92 324 GLY A CA 1
ATOM 666 C C . GLY A 1 84 ? 16.908 27.908 58.572 1.00 59.92 324 GLY A C 1
ATOM 667 O O . GLY A 1 84 ? 16.641 27.587 59.732 1.00 60.85 324 GLY A O 1
ATOM 668 N N . ASP A 1 85 ? 17.371 29.108 58.240 1.00 58.21 325 ASP A N 1
ATOM 669 C CA . ASP A 1 85 ? 17.602 30.147 59.235 1.00 56.35 325 ASP A CA 1
ATOM 670 C C . ASP A 1 85 ? 16.399 31.078 59.390 1.00 54.33 325 ASP A C 1
ATOM 671 O O . ASP A 1 85 ? 16.536 32.239 59.779 1.00 54.59 325 ASP A O 1
ATOM 676 N N . SER A 1 86 ? 15.222 30.557 59.066 1.00 51.32 326 SER A N 1
ATOM 677 C CA . SER A 1 86 ? 13.975 31.300 59.195 1.00 47.87 326 SER A CA 1
ATOM 678 C C . SER A 1 86 ? 13.656 31.246 60.684 1.00 44.61 326 SER A C 1
ATOM 679 O O . SER A 1 86 ? 13.902 30.221 61.325 1.00 44.82 326 SER A O 1
ATOM 682 N N . TYR A 1 87 ? 13.120 32.324 61.251 1.00 40.17 327 TYR A N 1
ATOM 683 C CA . TYR A 1 87 ? 12.838 32.297 62.684 1.00 34.87 327 TYR A CA 1
ATOM 684 C C . TYR A 1 87 ? 11.932 33.408 63.167 1.00 32.01 327 TYR A C 1
ATOM 685 O O . TYR A 1 87 ? 11.773 34.423 62.505 1.00 32.62 327 TYR A O 1
ATOM 694 N N A ILE A 1 88 ? 11.327 33.214 64.334 0.53 30.99 328 ILE A N 1
ATOM 695 N N B ILE A 1 88 ? 11.335 33.186 64.333 0.55 30.84 328 ILE A N 1
ATOM 696 C CA A ILE A 1 88 ? 10.485 34.251 64.910 0.68 29.24 328 ILE A CA 1
ATOM 697 C CA B ILE A 1 88 ? 10.429 34.140 64.956 0.61 29.00 328 ILE A CA 1
ATOM 698 C C A ILE A 1 88 ? 11.142 34.685 66.217 0.63 28.17 328 ILE A C 1
ATOM 699 C C B ILE A 1 88 ? 11.077 34.618 66.254 0.59 27.99 328 ILE A C 1
ATOM 700 O O A ILE A 1 88 ? 10.804 35.724 66.773 0.49 27.41 328 ILE A O 1
ATOM 701 O O B ILE A 1 88 ? 10.674 35.621 66.833 0.57 27.12 328 ILE A O 1
ATOM 710 N N . GLY A 1 89 ? 12.085 33.879 66.700 1.00 26.89 329 GLY A N 1
ATOM 711 C CA . GLY A 1 89 ? 12.784 34.221 67.926 1.00 26.97 329 GLY A CA 1
ATOM 712 C C . GLY A 1 89 ? 14.220 33.724 67.896 1.00 26.63 329 GLY A C 1
ATOM 713 O O . GLY A 1 89 ? 14.506 32.685 67.303 1.00 24.66 329 GLY A O 1
ATOM 714 N N . LYS A 1 90 ? 15.120 34.464 68.536 1.00 27.13 330 LYS A N 1
ATOM 715 C CA . LYS A 1 90 ? 16.530 34.099 68.578 1.00 28.53 330 LYS A CA 1
ATOM 716 C C . LYS A 1 90 ? 17.034 34.236 70.009 1.00 29.29 330 LYS A C 1
ATOM 717 O O . LYS A 1 90 ? 16.822 35.261 70.653 1.00 28.66 330 LYS A O 1
ATOM 723 N N . LEU A 1 91 ? 17.690 33.195 70.508 1.00 30.14 331 LEU A N 1
ATOM 724 C CA . LEU A 1 91 ? 18.217 33.211 71.864 1.00 31.48 331 LEU A CA 1
ATOM 725 C C . LEU A 1 91 ? 19.730 33.389 71.817 1.00 33.79 331 LEU A C 1
ATOM 726 O O . LEU A 1 91 ? 20.441 32.594 71.202 1.00 32.65 331 LEU A O 1
ATOM 731 N N A ARG A 1 92 ? 20.204 34.442 72.473 0.48 34.71 332 ARG A N 1
ATOM 732 N N B ARG A 1 92 ? 20.210 34.449 72.457 0.53 34.68 332 ARG A N 1
ATOM 733 C CA A ARG A 1 92 ? 21.623 34.765 72.531 0.64 36.27 332 ARG A CA 1
ATOM 734 C CA B ARG A 1 92 ? 21.637 34.739 72.515 0.69 36.24 332 ARG A CA 1
ATOM 735 C C A ARG A 1 92 ? 22.129 34.609 73.964 0.47 37.00 332 ARG A C 1
ATOM 736 C C B ARG A 1 92 ? 22.122 34.590 73.954 0.48 36.96 332 ARG A C 1
ATOM 737 O O A ARG A 1 92 ? 21.481 35.053 74.909 0.51 36.79 332 ARG A O 1
ATOM 738 O O B ARG A 1 92 ? 21.454 35.019 74.891 0.57 36.70 332 ARG A O 1
ATOM 753 N N . SER A 1 93 ? 23.284 33.970 74.120 1.00 38.06 333 SER A N 1
ATOM 754 C CA . SER A 1 93 ? 23.871 33.762 75.441 1.00 39.56 333 SER A CA 1
ATOM 755 C C . SER A 1 93 ? 25.252 34.386 75.518 1.00 41.43 333 SER A C 1
ATOM 756 O O . SER A 1 93 ? 25.901 34.581 74.487 1.00 42.35 333 SER A O 1
ATOM 759 N N . ASN A 1 94 ? 25.699 34.706 76.732 1.00 42.28 334 ASN A N 1
ATOM 760 C CA . ASN A 1 94 ? 27.037 35.252 76.903 1.00 42.93 334 ASN A CA 1
ATOM 761 C C . ASN A 1 94 ? 27.958 34.040 76.881 1.00 43.40 334 ASN A C 1
ATOM 762 O O . ASN A 1 94 ? 27.483 32.911 76.800 1.00 42.60 334 ASN A O 1
ATOM 767 N N . LEU A 1 95 ? 29.266 34.254 76.947 1.00 44.61 335 LEU A N 1
ATOM 768 C CA . LEU A 1 95 ? 30.191 33.127 76.883 1.00 44.66 335 LEU A CA 1
ATOM 769 C C . LEU A 1 95 ? 30.079 32.193 78.085 1.00 44.29 335 LEU A C 1
ATOM 770 O O . LEU A 1 95 ? 30.241 30.981 77.949 1.00 44.54 335 LEU A O 1
ATOM 775 N N . MET A 1 96 ? 29.793 32.751 79.257 1.00 44.13 336 MET A N 1
ATOM 776 C CA . MET A 1 96 ? 29.684 31.945 80.470 1.00 43.65 336 MET A CA 1
ATOM 777 C C . MET A 1 96 ? 28.398 31.130 80.562 1.00 42.48 336 MET A C 1
ATOM 778 O O . MET A 1 96 ? 28.318 30.176 81.338 1.00 42.11 336 MET A O 1
ATOM 783 N N . GLY A 1 97 ? 27.392 31.497 79.774 1.00 41.33 337 GLY A N 1
ATOM 784 C CA . GLY A 1 97 ? 26.126 30.786 79.845 1.00 38.50 337 GLY A CA 1
ATOM 785 C C . GLY A 1 97 ? 25.397 31.192 81.118 1.00 36.80 337 GLY A C 1
ATOM 786 O O . GLY A 1 97 ? 24.742 30.373 81.765 1.00 37.83 337 GLY A O 1
ATOM 787 N N . THR A 1 98 ? 25.524 32.463 81.486 1.00 34.59 338 THR A N 1
ATOM 788 C CA . THR A 1 98 ? 24.881 32.984 82.687 1.00 33.38 338 THR A CA 1
ATOM 789 C C . THR A 1 98 ? 23.869 34.068 82.354 1.00 32.94 338 THR A C 1
ATOM 790 O O . THR A 1 98 ? 22.990 34.366 83.156 1.00 33.40 338 THR A O 1
ATOM 794 N N . LYS A 1 99 ? 24.016 34.668 81.180 1.00 32.22 339 LYS A N 1
ATOM 795 C CA . LYS A 1 99 ? 23.113 35.720 80.731 1.00 32.14 339 LYS A CA 1
ATOM 796 C C . LYS A 1 99 ? 22.554 35.357 79.366 1.00 31.35 339 LYS A C 1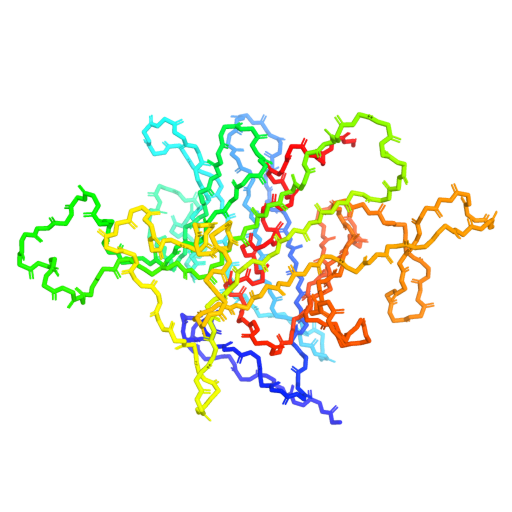
ATOM 797 O O . LYS A 1 99 ? 23.289 34.895 78.486 1.00 31.82 339 LYS A O 1
ATOM 803 N N . PHE A 1 100 ? 21.255 35.568 79.193 1.00 29.14 340 PHE A N 1
ATOM 804 C CA . PHE A 1 100 ? 20.595 35.266 77.934 1.00 27.19 340 PHE A CA 1
ATOM 805 C C . PHE A 1 100 ? 19.602 36.352 77.558 1.00 27.70 340 PHE A C 1
ATOM 806 O O . PHE A 1 100 ? 18.987 36.992 78.422 1.00 27.65 340 PHE A O 1
ATOM 814 N N . THR A 1 101 ? 19.440 36.543 76.257 1.00 26.18 341 THR A N 1
ATOM 815 C CA . THR A 1 101 ? 18.480 37.498 75.748 1.00 26.39 341 THR A CA 1
ATOM 816 C C . THR A 1 101 ? 17.775 36.834 74.581 1.00 25.94 341 THR A C 1
ATOM 817 O O . THR A 1 101 ? 18.399 36.133 73.773 1.00 24.55 341 THR A O 1
ATOM 821 N N A VAL A 1 102 ? 16.462 37.048 74.516 0.48 25.70 342 VAL A N 1
ATOM 822 N N B VAL A 1 102 ? 16.466 37.040 74.500 0.53 25.56 342 VAL A N 1
ATOM 823 C CA A VAL A 1 102 ? 15.612 36.504 73.464 0.44 25.97 342 VAL A CA 1
ATOM 824 C CA B VAL A 1 102 ? 15.669 36.478 73.426 0.63 25.68 342 VAL A CA 1
ATOM 825 C C A VAL A 1 102 ? 15.106 37.656 72.598 0.53 25.62 342 VAL A C 1
ATOM 826 C C B VAL A 1 102 ? 15.118 37.637 72.598 0.56 25.49 342 VAL A C 1
ATOM 827 O O A VAL A 1 102 ? 14.459 38.575 73.105 0.45 25.85 342 VAL A O 1
ATOM 828 O O B VAL A 1 102 ? 14.467 38.541 73.127 0.53 25.76 342 VAL A O 1
ATOM 835 N N . TYR A 1 103 ? 15.401 37.610 71.302 1.00 25.20 343 TYR A N 1
ATOM 836 C CA . TYR A 1 103 ? 14.963 38.661 70.388 1.00 25.02 343 TYR A CA 1
ATOM 837 C C . TYR A 1 103 ? 13.912 38.134 69.438 1.00 25.31 343 TYR A C 1
ATOM 838 O O . TYR A 1 103 ? 13.760 36.917 69.293 1.00 25.09 343 TYR A O 1
ATOM 847 N N . ASP A 1 104 ? 13.186 39.048 68.797 1.00 24.80 344 ASP A N 1
ATOM 848 C CA . ASP A 1 104 ? 12.213 38.643 67.792 1.00 26.54 344 ASP A CA 1
ATOM 849 C C . ASP A 1 104 ? 13.039 38.681 66.500 1.00 26.84 344 ASP A C 1
ATOM 850 O O . ASP A 1 104 ? 14.273 38.707 66.570 1.00 25.53 344 ASP A O 1
ATOM 855 N N . ASN A 1 105 ? 12.401 38.689 65.336 1.00 27.30 345 ASN A N 1
ATOM 856 C CA . ASN A 1 105 ? 13.166 38.682 64.093 1.00 27.93 345 ASN A CA 1
ATOM 857 C C . ASN A 1 105 ? 13.403 40.051 63.465 1.00 27.74 345 ASN A C 1
ATOM 858 O O . ASN A 1 105 ? 13.628 40.140 62.262 1.00 29.05 345 ASN A O 1
ATOM 863 N N . GLY A 1 106 ? 13.350 41.104 64.276 1.00 28.35 346 GLY A N 1
ATOM 864 C CA . GLY A 1 106 ? 13.576 42.456 63.788 1.00 27.93 346 GLY A CA 1
ATOM 865 C C . GLY A 1 106 ? 15.035 42.674 63.425 1.00 28.67 346 GLY A C 1
ATOM 866 O O . GLY A 1 106 ? 15.844 41.763 63.539 1.00 28.05 346 GLY A O 1
ATOM 867 N N A VAL A 1 107 ? 15.374 43.887 63.003 0.53 29.49 347 VAL A N 1
ATOM 868 N N B VAL A 1 107 ? 15.374 43.885 63.003 0.55 29.85 347 VAL A N 1
ATOM 869 C CA A VAL A 1 107 ? 16.744 44.207 62.600 0.63 30.21 347 VAL A CA 1
ATOM 870 C CA B VAL A 1 107 ? 16.745 44.190 62.605 0.65 30.88 347 VAL A CA 1
ATOM 871 C C A VAL A 1 107 ? 17.646 44.598 63.765 0.58 31.04 347 VAL A C 1
ATOM 872 C C B VAL A 1 107 ? 17.640 44.583 63.774 0.55 31.43 347 VAL A C 1
ATOM 873 O O A VAL A 1 107 ? 17.270 45.407 64.611 0.46 31.09 347 VAL A O 1
ATOM 874 O O B VAL A 1 107 ? 17.252 45.373 64.634 0.38 31.42 347 VAL A O 1
ATOM 881 N N . ASN A 1 108 ? 18.843 44.020 63.795 1.00 31.87 348 ASN A N 1
ATOM 882 C CA . ASN A 1 108 ? 19.806 44.306 64.843 1.00 33.43 348 ASN A CA 1
ATOM 883 C C . ASN A 1 108 ? 20.220 45.776 64.767 1.00 35.17 348 ASN A C 1
ATOM 884 O O . ASN A 1 108 ? 20.642 46.260 63.714 1.00 35.19 348 ASN A O 1
ATOM 889 N N . PRO A 1 109 ? 20.081 46.508 65.886 1.00 36.53 349 PRO A N 1
ATOM 890 C CA . PRO A 1 109 ? 20.416 47.928 66.037 1.00 37.31 349 PRO A CA 1
ATOM 891 C C . PRO A 1 109 ? 21.794 48.274 65.493 1.00 37.85 349 PRO A C 1
ATOM 892 O O . PRO A 1 109 ? 21.975 49.294 64.835 1.00 38.29 349 PRO A O 1
ATOM 896 N N . GLN A 1 110 ? 22.760 47.411 65.782 1.00 38.48 350 GLN A N 1
ATOM 897 C CA . GLN A 1 110 ? 24.141 47.618 65.360 1.00 39.22 350 GLN A CA 1
ATOM 898 C C . GLN A 1 110 ? 24.396 47.506 63.866 1.00 38.38 350 GLN A C 1
ATOM 899 O O . GLN A 1 110 ? 25.464 47.895 63.390 1.00 38.72 350 GLN A O 1
ATOM 905 N N . LYS A 1 111 ? 23.433 46.970 63.126 1.00 36.40 351 LYS A N 1
ATOM 906 C CA . LYS A 1 111 ? 23.606 46.807 61.690 1.00 35.17 351 LYS A CA 1
ATOM 907 C C . LYS A 1 111 ? 22.507 47.497 60.900 1.00 34.07 351 LYS A C 1
ATOM 908 O O . LYS A 1 111 ? 22.411 47.319 59.691 1.00 33.18 351 LYS A O 1
ATOM 914 N N . ALA A 1 112 ? 21.686 48.288 61.582 1.00 33.05 352 ALA A N 1
ATOM 915 C CA . ALA A 1 112 ? 20.570 48.963 60.930 1.00 33.50 352 ALA A CA 1
ATOM 916 C C . ALA A 1 112 ? 20.947 50.147 60.049 1.00 33.60 352 ALA A C 1
ATOM 917 O O . ALA A 1 112 ? 21.852 50.915 60.370 1.00 33.40 352 ALA A O 1
ATOM 919 N N . SER A 1 113 ? 20.237 50.280 58.934 1.00 34.63 353 SER A N 1
ATOM 920 C CA . SER A 1 113 ? 20.444 51.378 57.999 1.00 36.76 353 SER A CA 1
ATOM 921 C C . SER A 1 113 ? 19.880 52.639 58.641 1.00 38.41 353 SER A C 1
ATOM 922 O O . SER A 1 113 ? 19.079 52.556 59.579 1.00 37.35 353 SER A O 1
ATOM 925 N N . SER A 1 114 ? 20.286 53.803 58.136 1.00 40.03 354 SER A N 1
ATOM 926 C CA . SER A 1 114 ? 19.798 55.068 58.677 1.00 42.47 354 SER A CA 1
ATOM 927 C C . SER A 1 114 ? 18.295 55.178 58.462 1.00 44.57 354 SER A C 1
ATOM 928 O O . SER A 1 114 ? 17.587 55.773 59.273 1.00 45.45 354 SER A O 1
ATOM 931 N N . SER A 1 115 ? 17.812 54.589 57.373 1.00 47.23 355 SER A N 1
ATOM 932 C CA . SER A 1 115 ? 16.386 54.611 57.052 1.00 50.20 355 SER A CA 1
ATOM 933 C C . SER A 1 115 ? 15.572 53.823 58.078 1.00 51.81 355 SER A C 1
ATOM 934 O O . SER A 1 115 ? 14.478 54.234 58.473 1.00 52.30 355 SER A O 1
ATOM 937 N N . THR A 1 116 ? 16.103 52.682 58.499 1.00 53.58 356 THR A N 1
ATOM 938 C CA . THR A 1 116 ? 15.422 51.845 59.475 1.00 55.32 356 THR A CA 1
ATOM 939 C C . THR A 1 116 ? 15.544 52.449 60.867 1.00 57.23 356 THR A C 1
ATOM 940 O O . THR A 1 116 ? 14.576 52.501 61.624 1.00 57.17 356 THR A O 1
ATOM 944 N N . LEU A 1 117 ? 16.747 52.910 61.184 1.00 59.46 357 LEU A N 1
ATOM 945 C CA . LEU A 1 117 ? 17.062 53.492 62.484 1.00 62.03 357 LEU A CA 1
ATOM 946 C C . LEU A 1 117 ? 16.102 54.572 62.979 1.00 63.68 357 LEU A C 1
ATOM 947 O O . LEU A 1 117 ? 16.149 54.956 64.148 1.00 64.52 357 LEU A O 1
ATOM 952 N N . GLU A 1 118 ? 15.239 55.069 62.100 1.00 65.37 358 GLU A N 1
ATOM 953 C CA . GLU A 1 118 ? 14.281 56.095 62.501 1.00 66.73 358 GLU A CA 1
ATOM 954 C C . GLU A 1 118 ? 13.387 55.578 63.614 1.00 67.04 358 GLU A C 1
ATOM 955 O O . GLU A 1 118 ? 12.617 56.340 64.203 1.00 68.02 358 GLU A O 1
ATOM 961 N N . SER A 1 119 ? 13.511 54.282 63.890 1.00 66.74 359 SER A N 1
ATOM 962 C CA . SER A 1 119 ? 12.736 53.581 64.912 1.00 66.09 359 SER A CA 1
ATOM 963 C C . SER A 1 119 ? 11.544 52.925 64.237 1.00 65.05 359 SER A C 1
ATOM 964 O O . SER A 1 119 ? 10.667 53.593 63.687 1.00 65.46 359 SER A O 1
ATOM 967 N N . GLY A 1 120 ? 11.534 51.599 64.284 1.00 63.48 360 GLY A N 1
ATOM 968 C CA . GLY A 1 120 ? 10.484 50.825 63.658 1.00 60.80 360 GLY A CA 1
ATOM 969 C C . GLY A 1 120 ? 11.200 49.770 62.844 1.00 58.53 360 GLY A C 1
ATOM 970 O O . GLY A 1 120 ? 12.109 50.096 62.080 1.00 59.07 360 GLY A O 1
ATOM 971 N N . THR A 1 121 ? 10.798 48.515 63.005 1.00 55.61 361 THR A N 1
ATOM 972 C CA . THR A 1 121 ? 11.431 47.406 62.302 1.00 52.52 361 THR A CA 1
ATOM 973 C C . THR A 1 121 ? 12.621 46.948 63.134 1.00 48.90 361 THR A C 1
ATOM 974 O O . THR A 1 121 ? 13.138 45.847 62.938 1.00 48.69 361 THR A O 1
ATOM 978 N N . LEU A 1 122 ? 13.048 47.789 64.072 1.00 45.00 362 LEU A N 1
ATOM 979 C CA . LEU A 1 122 ? 14.170 47.424 64.926 1.00 40.84 362 LEU A CA 1
ATOM 980 C C . LEU A 1 122 ? 13.806 46.221 65.782 1.00 38.28 362 LEU A C 1
ATOM 981 O O . LEU A 1 122 ? 12.662 46.053 66.200 1.00 37.60 362 LEU A O 1
ATOM 986 N N . ARG A 1 123 ? 14.803 45.383 66.020 1.00 35.50 363 ARG A N 1
ATOM 987 C CA . ARG A 1 123 ? 14.662 44.177 66.816 1.00 33.78 363 ARG A CA 1
ATOM 988 C C . ARG A 1 123 ? 14.087 44.488 68.195 1.00 32.77 363 ARG A C 1
ATOM 989 O O . ARG A 1 123 ? 14.408 45.511 68.794 1.00 30.87 363 ARG A O 1
ATOM 997 N N . GLN A 1 124 ? 13.224 43.607 68.684 1.00 32.34 364 GLN A N 1
ATOM 998 C CA . GLN A 1 124 ? 12.643 43.764 70.013 1.00 32.27 364 GLN A CA 1
ATOM 999 C C . GLN A 1 124 ? 13.295 42.728 70.916 1.00 31.02 364 GLN A C 1
ATOM 1000 O O . GLN A 1 124 ? 13.714 41.670 70.451 1.00 30.99 364 GLN A O 1
ATOM 1006 N N . GLU A 1 125 ? 13.372 43.028 72.204 1.00 29.58 365 GLU A N 1
ATOM 1007 C CA . GLU A 1 125 ? 13.919 42.073 73.158 1.00 28.71 365 GLU A CA 1
ATOM 1008 C C . GLU A 1 125 ? 12.680 41.597 73.902 1.00 27.79 365 GLU A C 1
ATOM 1009 O O . GLU A 1 125 ? 11.950 42.405 74.479 1.00 27.58 365 GLU A O 1
ATOM 1015 N N . LEU A 1 126 ? 12.444 40.289 73.871 1.00 27.26 366 LEU A N 1
ATOM 1016 C CA . LEU A 1 126 ? 11.262 39.688 74.487 1.00 26.44 366 LEU A CA 1
ATOM 1017 C C . LEU A 1 126 ? 11.454 39.157 75.899 1.00 25.81 366 LEU A C 1
ATOM 1018 O O . LEU A 1 126 ? 10.496 39.037 76.666 1.00 24.44 366 LEU A O 1
ATOM 1023 N N . ALA A 1 127 ? 12.691 38.819 76.239 1.00 25.30 367 ALA A N 1
ATOM 1024 C CA . ALA A 1 127 ? 12.989 38.311 77.563 1.00 24.24 367 ALA A CA 1
ATOM 1025 C C . ALA A 1 127 ? 14.480 38.207 77.747 1.00 25.09 367 ALA A C 1
ATOM 1026 O O . ALA A 1 127 ? 15.241 38.154 76.775 1.00 25.14 367 ALA A O 1
ATOM 1028 N N . ALA A 1 128 ? 14.888 38.187 79.008 1.00 24.12 368 ALA A N 1
ATOM 1029 C CA . ALA A 1 128 ? 16.287 38.058 79.372 1.00 25.00 368 ALA A CA 1
ATOM 1030 C C . ALA A 1 128 ? 16.310 37.191 80.620 1.00 25.62 368 ALA A C 1
ATOM 1031 O O . ALA A 1 128 ? 15.386 37.238 81.441 1.00 26.53 368 ALA A O 1
ATOM 1033 N N . VAL A 1 129 ? 17.354 36.391 80.753 1.00 25.08 369 VAL A N 1
ATOM 1034 C CA . VAL A 1 129 ? 17.488 35.512 81.898 1.00 25.01 369 VAL A CA 1
ATOM 1035 C C . VAL A 1 129 ? 18.899 35.615 82.429 1.00 26.93 369 VAL A C 1
ATOM 1036 O O . VAL A 1 129 ? 19.852 35.644 81.650 1.00 26.29 369 VAL A O 1
ATOM 1040 N N A CYS A 1 130 ? 19.039 35.691 83.750 0.61 27.47 370 CYS A N 1
ATOM 1041 N N B CYS A 1 130 ? 19.024 35.651 83.751 0.52 27.89 370 CYS A N 1
ATOM 1042 C CA A CYS A 1 130 ? 20.363 35.728 84.377 0.59 28.69 370 CYS A CA 1
ATOM 1043 C CA B CYS A 1 130 ? 20.328 35.739 84.395 0.54 29.39 370 CYS A CA 1
ATOM 1044 C C A CYS A 1 130 ? 20.429 34.672 85.463 0.62 29.29 370 CYS A C 1
ATOM 1045 C C B CYS A 1 130 ? 20.426 34.672 85.477 0.61 29.79 370 CYS A C 1
ATOM 1046 O O A CYS A 1 130 ? 19.610 34.666 86.380 0.54 29.12 370 CYS A O 1
ATOM 1047 O O B CYS A 1 130 ? 19.624 34.659 86.408 0.44 29.71 370 CYS A O 1
ATOM 1052 N N . TYR A 1 131 ? 21.397 33.773 85.350 1.00 30.18 371 TYR A N 1
ATOM 1053 C CA . TYR A 1 131 ? 21.584 32.729 86.346 1.00 32.07 371 TYR A CA 1
ATOM 1054 C C . TYR A 1 131 ? 22.660 33.252 87.304 1.00 34.89 371 TYR A C 1
ATOM 1055 O O . TYR A 1 131 ? 23.847 33.220 86.996 1.00 35.09 371 TYR A O 1
ATOM 1064 N N . GLU A 1 132 ? 22.217 33.757 88.454 1.00 37.52 372 GLU A N 1
ATOM 1065 C CA . GLU A 1 132 ? 23.097 34.340 89.469 1.00 41.15 372 GLU A CA 1
ATOM 1066 C C . GLU A 1 132 ? 24.375 33.566 89.741 1.00 43.30 372 GLU A C 1
ATOM 1067 O O . GLU A 1 132 ? 24.363 32.345 89.910 1.00 43.53 372 GLU A O 1
ATOM 1069 N N . THR A 1 133 ? 25.481 34.296 89.788 1.00 46.46 373 THR A N 1
ATOM 1070 C CA . THR A 1 133 ? 26.773 33.689 90.043 1.00 50.37 373 THR A CA 1
ATOM 1071 C C . THR A 1 133 ? 27.012 33.561 91.541 1.00 52.37 373 THR A C 1
ATOM 1072 O O . THR A 1 133 ? 26.585 34.406 92.325 1.00 52.90 373 THR A O 1
ATOM 1076 N N . ASN A 1 134 ? 27.685 32.486 91.933 1.00 55.41 374 ASN A N 1
ATOM 1077 C CA . ASN A 1 134 ? 27.985 32.245 93.336 1.00 57.98 374 ASN A CA 1
ATOM 1078 C C . ASN A 1 134 ? 28.839 33.376 93.895 1.00 59.16 374 ASN A C 1
ATOM 1079 O O . ASN A 1 134 ? 29.823 33.784 93.278 1.00 59.67 374 ASN A O 1
ATOM 1084 N N . VAL A 1 135 ? 28.463 33.883 95.064 1.00 60.46 375 VAL A N 1
ATOM 1085 C CA . VAL A 1 135 ? 29.220 34.961 95.692 1.00 61.70 375 VAL A CA 1
ATOM 1086 C C . VAL A 1 135 ? 30.524 34.403 96.257 1.00 62.36 375 VAL A C 1
ATOM 1087 O O . VAL A 1 135 ? 31.567 34.434 95.597 1.00 62.73 375 VAL A O 1
ATOM 1091 N N . LEU A 1 136 ? 30.441 33.889 97.480 1.00 62.88 376 LEU A N 1
ATOM 1092 C CA . LEU A 1 136 ? 31.574 33.300 98.193 1.00 63.46 376 LEU A CA 1
ATOM 1093 C C . LEU A 1 136 ? 31.212 33.300 99.673 1.00 63.72 376 LEU A C 1
ATOM 1094 O O . LEU A 1 136 ? 31.601 34.199 100.422 1.00 64.12 376 LEU A O 1
ATOM 1099 N N . GLY A 1 137 ? 30.448 32.293 100.084 1.00 63.31 377 GLY A N 1
ATOM 1100 C CA . GLY A 1 137 ? 30.036 32.198 101.470 1.00 63.12 377 GLY A CA 1
ATOM 1101 C C . GLY A 1 137 ? 28.527 32.175 101.594 1.00 62.90 377 GLY A C 1
ATOM 1102 O O . GLY A 1 137 ? 27.984 31.647 102.565 1.00 63.10 377 GLY A O 1
ATOM 1103 N N . PHE A 1 138 ? 27.841 32.759 100.616 1.00 62.41 378 PHE A N 1
ATOM 1104 C CA . PHE A 1 138 ? 26.386 32.766 100.636 1.00 61.90 378 PHE A CA 1
ATOM 1105 C C . PHE A 1 138 ? 25.937 31.314 100.582 1.00 60.85 378 PHE A C 1
ATOM 1106 O O . PHE A 1 138 ? 26.376 30.552 99.720 1.00 60.52 378 PHE A O 1
ATOM 1114 N N . LYS A 1 139 ? 25.071 30.935 101.515 1.00 59.88 379 LYS A N 1
ATOM 1115 C CA . LYS A 1 139 ? 24.566 29.570 101.577 1.00 58.77 379 LYS A CA 1
ATOM 1116 C C . LYS A 1 139 ? 23.072 29.563 101.309 1.00 57.37 379 LYS A C 1
ATOM 1117 O O . LYS A 1 139 ? 22.298 30.167 102.048 1.00 57.66 379 LYS A O 1
ATOM 1123 N N . GLY A 1 140 ? 22.675 28.877 100.244 1.00 55.64 380 GLY A N 1
ATOM 1124 C CA . GLY A 1 140 ? 21.269 28.809 99.900 1.00 53.06 380 GLY A CA 1
ATOM 1125 C C . GLY A 1 140 ? 21.052 28.538 98.426 1.00 51.06 380 GLY A C 1
ATOM 1126 O O . GLY A 1 140 ? 22.004 28.536 97.647 1.00 50.58 380 GLY A O 1
ATOM 1127 N N . PRO A 1 141 ? 19.800 28.302 98.015 1.00 49.75 381 PRO A N 1
ATOM 1128 C CA . PRO A 1 141 ? 19.421 28.025 96.628 1.00 49.00 381 PRO A CA 1
ATOM 1129 C C . PRO A 1 141 ? 19.890 29.130 95.685 1.00 47.86 381 PRO A C 1
ATOM 1130 O O . PRO A 1 141 ? 19.861 30.306 96.040 1.00 47.08 381 PRO A O 1
ATOM 1134 N N . ARG A 1 142 ? 20.322 28.742 94.488 1.00 47.09 382 ARG A N 1
ATOM 1135 C CA . ARG A 1 142 ? 20.796 29.701 93.498 1.00 45.82 382 ARG A CA 1
ATOM 1136 C C . ARG A 1 142 ? 19.630 30.547 93.003 1.00 44.65 382 ARG A C 1
ATOM 1137 O O . ARG A 1 142 ? 18.472 30.119 93.051 1.00 43.83 382 ARG A O 1
ATOM 1145 N N . LYS A 1 143 ? 19.943 31.748 92.528 1.00 42.26 383 LYS A N 1
ATOM 1146 C CA . LYS A 1 143 ? 18.922 32.664 92.041 1.00 40.41 383 LYS A CA 1
ATOM 1147 C C . LYS A 1 143 ? 18.882 32.753 90.524 1.00 38.32 383 LYS A C 1
ATOM 1148 O O . LYS A 1 143 ? 19.918 32.825 89.859 1.00 37.55 383 LYS A O 1
ATOM 1154 N N . MET A 1 144 ? 17.663 32.764 89.996 1.00 35.68 384 MET A N 1
ATOM 1155 C CA . MET A 1 144 ? 17.421 32.861 88.562 1.00 34.14 384 MET A CA 1
ATOM 1156 C C . MET A 1 144 ? 16.548 34.091 88.341 1.00 32.48 384 MET A C 1
ATOM 1157 O O . MET A 1 144 ? 15.471 34.195 88.919 1.00 32.82 384 MET A O 1
ATOM 1162 N N . SER A 1 145 ? 17.015 35.031 87.527 1.00 30.48 385 SER A N 1
ATOM 1163 C CA . SER A 1 145 ? 16.237 36.237 87.247 1.00 29.24 385 SER A CA 1
ATOM 1164 C C . SER A 1 145 ? 15.701 36.197 85.822 1.00 27.74 385 SER A C 1
ATOM 1165 O O . SER A 1 145 ? 16.388 35.746 84.908 1.00 29.19 385 SER A O 1
ATOM 1168 N N . VAL A 1 146 ? 14.472 36.658 85.636 1.00 25.52 386 VAL A N 1
ATOM 1169 C CA . VAL A 1 146 ? 13.863 36.684 84.308 1.00 24.96 386 VAL A CA 1
ATOM 1170 C C . VAL A 1 146 ? 13.249 38.060 84.099 1.00 25.41 386 VAL A C 1
ATOM 1171 O O . VAL A 1 146 ? 12.355 38.472 84.845 1.00 25.73 386 VAL A O 1
ATOM 1175 N N . ILE A 1 147 ? 13.748 38.765 83.089 1.00 25.32 387 ILE A N 1
ATOM 1176 C CA . ILE A 1 147 ? 13.284 40.110 82.782 1.00 26.90 387 ILE A CA 1
ATOM 1177 C C . ILE A 1 147 ? 12.455 40.122 81.502 1.00 27.10 387 ILE A C 1
ATOM 1178 O O . ILE A 1 147 ? 12.877 39.604 80.474 1.00 25.08 387 ILE A O 1
ATOM 1183 N N A VAL A 1 148 ? 11.269 40.713 81.556 0.57 27.24 388 VAL A N 1
ATOM 1184 N N B VAL A 1 148 ? 11.272 40.724 81.586 0.59 27.61 388 VAL A N 1
ATOM 1185 C CA A VAL A 1 148 ? 10.441 40.787 80.363 0.53 27.89 388 VAL A CA 1
ATOM 1186 C CA B VAL A 1 148 ? 10.354 40.776 80.457 0.49 28.61 388 VAL A CA 1
ATOM 1187 C C A VAL A 1 148 ? 9.880 42.194 80.221 0.52 28.67 388 VAL A C 1
ATOM 1188 C C B VAL A 1 148 ? 9.782 42.187 80.261 0.42 29.09 388 VAL A C 1
ATOM 1189 O O A VAL A 1 148 ? 9.875 42.964 81.179 0.66 28.66 388 VAL A O 1
ATOM 1190 O O B VAL A 1 148 ? 9.684 42.956 81.217 0.28 29.11 388 VAL A O 1
ATOM 1197 N N . PRO A 1 149 ? 9.411 42.549 79.016 1.00 29.65 389 PRO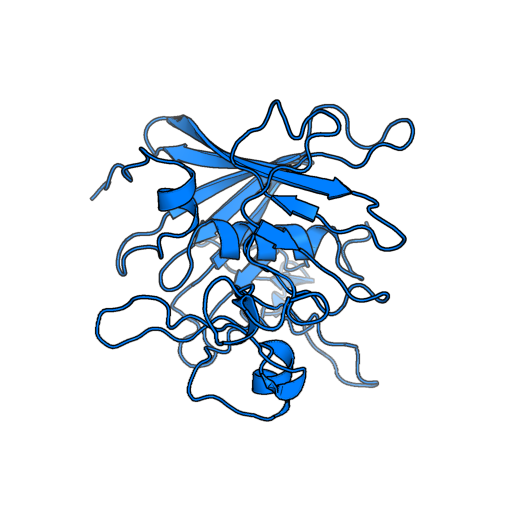 A N 1
ATOM 1198 C CA . PRO A 1 149 ? 8.850 43.879 78.762 1.00 30.33 389 PRO A CA 1
ATOM 1199 C C . PRO A 1 149 ? 7.614 44.086 79.613 1.00 31.50 389 PRO A C 1
ATOM 1200 O O . PRO A 1 149 ? 6.878 43.138 79.897 1.00 31.11 389 PRO A O 1
ATOM 1204 N N . GLY A 1 150 ? 7.390 45.326 80.028 1.00 32.77 390 GLY A N 1
ATOM 1205 C CA . GLY A 1 150 ? 6.225 45.611 80.840 1.00 33.58 390 GLY A CA 1
ATOM 1206 C C . GLY A 1 150 ? 4.984 45.487 79.989 1.00 34.34 390 GLY A C 1
ATOM 1207 O O . GLY A 1 150 ? 5.073 45.358 78.769 1.00 34.96 390 GLY A O 1
ATOM 1208 N N . MET A 1 151 ? 3.821 45.513 80.625 1.00 34.99 391 MET A N 1
ATOM 1209 C CA . MET A 1 151 ? 2.566 45.418 79.899 1.00 36.47 391 MET A CA 1
ATOM 1210 C C . MET A 1 151 ? 1.881 46.779 80.016 1.00 37.87 391 MET A C 1
ATOM 1211 O O . MET A 1 151 ? 2.117 47.514 80.978 1.00 37.89 391 MET A O 1
ATOM 1216 N N . ASN A 1 152 ? 1.054 47.122 79.035 1.00 39.61 392 ASN A N 1
ATOM 1217 C CA . ASN A 1 152 ? 0.363 48.405 79.052 1.00 42.35 392 ASN A CA 1
ATOM 1218 C C . ASN A 1 152 ? -1.042 48.292 79.635 1.00 43.70 392 ASN A C 1
ATOM 1219 O O . ASN A 1 152 ? -1.451 47.216 80.079 1.00 43.03 392 ASN A O 1
ATOM 1224 N N . MET A 1 153 ? -1.774 49.406 79.624 1.00 45.24 393 MET A N 1
ATOM 1225 C CA . MET A 1 153 ? -3.124 49.448 80.176 1.00 47.04 393 MET A CA 1
ATOM 1226 C C . MET A 1 153 ? -4.070 48.445 79.534 1.00 47.10 393 MET A C 1
ATOM 1227 O O . MET A 1 153 ? -5.055 48.034 80.146 1.00 47.69 393 MET A O 1
ATOM 1232 N N . VAL A 1 154 ? -3.770 48.047 78.304 1.00 47.30 394 VAL A N 1
ATOM 1233 C CA . VAL A 1 154 ? -4.613 47.093 77.595 1.00 47.37 394 VAL A CA 1
ATOM 1234 C C . VAL A 1 154 ? -4.070 45.672 77.771 1.00 47.56 394 VAL A C 1
ATOM 1235 O O . VAL A 1 154 ? -4.502 44.737 77.095 1.00 46.83 394 VAL A O 1
ATOM 1239 N N . HIS A 1 155 ? -3.119 45.523 78.689 1.00 47.18 395 HIS A N 1
ATOM 1240 C CA . HIS A 1 155 ? -2.510 44.226 78.972 1.00 47.20 395 HIS A CA 1
ATOM 1241 C C . HIS A 1 155 ? -1.822 43.611 77.765 1.00 46.19 395 HIS A C 1
ATOM 1242 O O . HIS A 1 155 ? -1.972 42.424 77.479 1.00 45.48 395 HIS A O 1
ATOM 1249 N N . GLU A 1 156 ? -1.071 44.441 77.055 1.00 46.11 396 GLU A N 1
ATOM 1250 C CA . GLU A 1 156 ? -0.310 44.010 75.891 1.00 45.03 396 GLU A CA 1
ATOM 1251 C C . GLU A 1 156 ? 1.117 44.462 76.135 1.00 43.54 396 GLU A C 1
ATOM 1252 O O . GLU A 1 156 ? 1.345 45.469 76.810 1.00 42.35 396 GLU A O 1
ATOM 1258 N N . ARG A 1 157 ? 2.077 43.723 75.594 1.00 41.30 397 ARG A N 1
ATOM 1259 C CA . ARG A 1 157 ? 3.472 44.067 75.790 1.00 41.01 397 ARG A CA 1
ATOM 1260 C C . ARG A 1 157 ? 3.835 45.448 75.277 1.00 41.07 397 ARG A C 1
ATOM 1261 O O . ARG A 1 157 ? 3.381 45.868 74.213 1.00 40.69 397 ARG A O 1
ATOM 1269 N N A VAL A 1 158 ? 4.659 46.150 76.043 0.57 41.35 398 VAL A N 1
ATOM 1270 N N B VAL A 1 158 ? 4.657 46.157 76.043 0.57 41.39 398 VAL A N 1
ATOM 1271 C CA A VAL A 1 158 ? 5.118 47.471 75.651 0.49 41.65 398 VAL A CA 1
ATOM 1272 C CA B VAL A 1 158 ? 5.112 47.479 75.643 0.48 41.72 398 VAL A CA 1
ATOM 1273 C C A VAL A 1 158 ? 6.436 47.253 74.923 0.43 41.83 398 VAL A C 1
ATOM 1274 C C B VAL A 1 158 ? 6.439 47.276 74.919 0.38 41.87 398 VAL A C 1
ATOM 1275 O O A VAL A 1 158 ? 7.499 47.207 75.541 0.35 41.71 398 VAL A O 1
ATOM 1276 O O B VAL A 1 158 ? 7.508 47.263 75.530 0.22 41.75 398 VAL A O 1
ATOM 1283 N N . CYS A 1 159 ? 6.351 47.100 73.607 1.00 41.59 399 CYS A N 1
ATOM 1284 C CA . CYS A 1 159 ? 7.520 46.871 72.774 1.00 42.29 399 CYS A CA 1
ATOM 1285 C C . CYS A 1 159 ? 8.805 47.569 73.190 1.00 41.03 399 CYS A C 1
ATOM 1286 O O . CYS A 1 159 ? 8.858 48.791 73.331 1.00 41.09 399 CYS A O 1
ATOM 1289 N N A ILE A 1 160 ? 9.840 46.763 73.394 0.58 40.63 400 ILE A N 1
ATOM 1290 N N B ILE A 1 160 ? 9.846 46.773 73.403 0.61 40.75 400 ILE A N 1
ATOM 1291 C CA A ILE A 1 160 ? 11.156 47.248 73.783 0.61 40.06 400 ILE A CA 1
ATOM 1292 C CA B ILE A 1 160 ? 11.151 47.295 73.781 0.66 40.29 400 ILE A CA 1
ATOM 1293 C C A ILE A 1 160 ? 12.101 47.022 72.600 0.53 39.88 400 ILE A C 1
ATOM 1294 C C B ILE A 1 160 ? 12.115 47.036 72.625 0.51 40.06 400 ILE A C 1
ATOM 1295 O O A ILE A 1 160 ? 12.486 45.890 72.311 0.65 39.60 400 ILE A O 1
ATOM 1296 O O B ILE A 1 160 ? 12.530 45.903 72.385 0.49 39.91 400 ILE A O 1
ATOM 1305 N N . ARG A 1 161 ? 12.448 48.099 71.903 1.00 39.81 401 ARG A N 1
ATOM 1306 C CA . ARG A 1 161 ? 13.348 48.014 70.757 1.00 39.58 401 ARG A CA 1
ATOM 1307 C C . ARG A 1 161 ? 14.598 48.825 71.044 1.00 39.83 401 ARG A C 1
ATOM 1308 O O . ARG A 1 161 ? 14.705 49.981 70.638 1.00 39.34 401 ARG A O 1
ATOM 1316 N N . PRO A 1 162 ? 15.569 48.223 71.744 1.00 39.92 402 PRO A N 1
ATOM 1317 C CA . PRO A 1 162 ? 16.818 48.899 72.094 1.00 40.93 402 PRO A CA 1
ATOM 1318 C C . PRO A 1 162 ? 17.500 49.616 70.933 1.00 42.91 402 PRO A C 1
ATOM 1319 O O . PRO A 1 162 ? 17.742 49.031 69.882 1.00 42.14 402 PRO A O 1
ATOM 1323 N N . ARG A 1 163 ? 17.804 50.893 71.146 1.00 43.95 403 ARG A N 1
ATOM 1324 C CA . ARG A 1 163 ? 18.476 51.707 70.144 1.00 45.87 403 ARG A CA 1
ATOM 1325 C C . ARG A 1 163 ? 19.948 51.758 70.538 1.00 45.69 403 ARG A C 1
ATOM 1326 O O . ARG A 1 163 ? 20.810 52.147 69.750 1.00 46.17 403 ARG A O 1
ATOM 1334 N N . ASN A 1 164 ? 20.224 51.352 71.772 1.00 45.04 404 ASN A N 1
ATOM 1335 C CA . ASN A 1 164 ? 21.582 51.328 72.286 1.00 44.98 404 ASN A CA 1
ATOM 1336 C C . ASN A 1 164 ? 21.704 50.345 73.442 1.00 44.74 404 ASN A C 1
ATOM 1337 O O . ASN A 1 164 ? 20.714 49.773 73.890 1.00 43.88 404 ASN A O 1
ATOM 1342 N N . GLU A 1 165 ? 22.929 50.157 73.915 1.00 44.57 405 GLU A N 1
ATOM 1343 C CA . GLU A 1 165 ? 23.220 49.234 75.001 1.00 44.83 405 GLU A CA 1
ATOM 1344 C C . GLU A 1 165 ? 22.531 49.530 76.332 1.00 44.15 405 GLU A C 1
ATOM 1345 O O . GLU A 1 165 ? 22.410 48.636 77.172 1.00 44.27 405 GLU A O 1
ATOM 1351 N N . HIS A 1 166 ? 22.086 50.769 76.533 1.00 42.29 406 HIS A N 1
ATOM 1352 C CA . HIS A 1 166 ? 21.428 51.132 77.786 1.00 41.42 406 HIS A CA 1
ATOM 1353 C C . HIS A 1 166 ? 19.926 50.914 77.747 1.00 40.28 406 HIS A C 1
ATOM 1354 O O . HIS A 1 166 ? 19.232 51.165 78.732 1.00 40.12 406 HIS A O 1
ATOM 1361 N N . GLU A 1 167 ? 19.416 50.444 76.616 1.00 38.21 407 GLU A N 1
ATOM 1362 C CA . GLU A 1 167 ? 17.986 50.229 76.496 1.00 36.78 407 GLU A CA 1
ATOM 1363 C C . GLU A 1 167 ? 17.607 48.754 76.452 1.00 35.24 407 GLU A C 1
ATOM 1364 O O . GLU A 1 167 ? 16.435 48.419 76.324 1.00 35.61 407 GLU A O 1
ATOM 1370 N N . THR A 1 168 ? 18.591 47.874 76.546 1.00 33.76 408 THR A N 1
ATOM 1371 C CA . THR A 1 168 ? 18.303 46.447 76.517 1.00 33.38 408 THR A CA 1
ATOM 1372 C C . THR A 1 168 ? 17.610 46.041 77.819 1.00 32.71 408 THR A C 1
ATOM 1373 O O . THR A 1 168 ? 17.581 46.812 78.780 1.00 32.11 408 THR A O 1
ATOM 1377 N N . LEU A 1 169 ? 17.052 44.835 77.854 1.00 31.14 409 LEU A N 1
ATOM 1378 C CA . LEU A 1 169 ? 16.370 44.369 79.056 1.00 30.03 409 LEU A CA 1
ATOM 1379 C C . LEU A 1 169 ? 17.339 44.171 80.216 1.00 29.19 409 LEU A C 1
ATOM 1380 O O . LEU A 1 169 ? 17.044 44.547 81.359 1.00 28.86 409 LEU A O 1
ATOM 1385 N N . LEU A 1 170 ? 18.491 43.575 79.932 1.00 27.96 410 LEU A N 1
ATOM 1386 C CA . LEU A 1 170 ? 19.476 43.336 80.982 1.00 29.26 410 LEU A CA 1
ATOM 1387 C C . LEU A 1 170 ? 19.996 44.647 81.572 1.00 30.12 410 LEU A C 1
ATOM 1388 O O . LEU A 1 170 ? 20.286 44.719 82.768 1.00 31.11 410 LEU A O 1
ATOM 1393 N N . ALA A 1 171 ? 20.109 45.678 80.738 1.00 30.73 411 ALA A N 1
ATOM 1394 C CA . ALA A 1 171 ? 20.587 46.979 81.198 1.00 30.56 411 ALA A CA 1
ATOM 1395 C C . ALA A 1 171 ? 19.535 47.671 82.056 1.00 31.16 411 ALA A C 1
ATOM 1396 O O . ALA A 1 171 ? 19.842 48.194 83.125 1.00 31.84 411 ALA A O 1
ATOM 1398 N N . ARG A 1 172 ? 18.294 47.685 81.592 1.00 32.56 412 ARG A N 1
ATOM 1399 C CA . ARG A 1 172 ? 17.222 48.306 82.359 1.00 34.48 412 ARG A CA 1
ATOM 1400 C C . ARG A 1 172 ? 17.166 47.647 83.733 1.00 34.71 412 ARG A C 1
ATOM 1401 O O . ARG A 1 172 ? 16.954 48.311 84.750 1.00 34.25 412 ARG A O 1
ATOM 1409 N N . TRP A 1 173 ? 17.379 46.337 83.745 1.00 34.63 413 TRP A N 1
ATOM 1410 C CA . TRP A 1 173 ? 17.364 45.551 84.969 1.00 35.37 413 TRP A CA 1
ATOM 1411 C C . TRP A 1 173 ? 18.485 45.973 85.915 1.00 35.50 413 TRP A C 1
ATOM 1412 O O . TRP A 1 173 ? 18.238 46.353 87.057 1.00 35.53 413 TRP A O 1
ATOM 1423 N N . GLN A 1 174 ? 19.719 45.926 85.429 1.00 36.37 414 GLN A N 1
ATOM 1424 C CA . GLN A 1 174 ? 20.864 46.284 86.259 1.00 37.72 414 GLN A CA 1
ATOM 1425 C C . GLN A 1 174 ? 20.841 47.743 86.717 1.00 38.78 414 GLN A C 1
ATOM 1426 O O . GLN A 1 174 ? 21.333 48.061 87.800 1.00 38.17 414 GLN A O 1
ATOM 1432 N N . ASN A 1 175 ? 20.259 48.617 85.896 1.00 40.25 415 ASN A N 1
ATOM 1433 C CA . ASN A 1 175 ? 20.169 50.052 86.195 1.00 42.74 415 ASN A CA 1
ATOM 1434 C C . ASN A 1 175 ? 18.951 50.419 87.042 1.00 44.20 415 ASN A C 1
ATOM 1435 O O . ASN A 1 175 ? 18.784 51.579 87.428 1.00 44.66 415 ASN A O 1
ATOM 1440 N N . LYS A 1 176 ? 18.100 49.435 87.314 1.00 46.66 416 LYS A N 1
ATOM 1441 C CA . LYS A 1 176 ? 16.887 49.634 88.105 1.00 48.91 416 LYS A CA 1
ATOM 1442 C C . LYS A 1 176 ? 15.741 50.301 87.356 1.00 50.50 416 LYS A C 1
ATOM 1443 O O . LYS A 1 176 ? 14.733 50.655 87.966 1.00 52.08 416 LYS A O 1
ATOM 1449 N N . ASN A 1 177 ? 15.889 50.489 86.048 1.00 51.08 417 ASN A N 1
ATOM 1450 C CA . ASN A 1 177 ? 14.825 51.095 85.251 1.00 52.00 417 ASN A CA 1
ATOM 1451 C C . ASN A 1 177 ? 13.643 50.126 85.261 1.00 52.50 417 ASN A C 1
ATOM 1452 O O . ASN A 1 177 ? 13.532 49.266 84.387 1.00 52.57 417 ASN A O 1
ATOM 1457 N N . THR A 1 178 ? 12.760 50.270 86.243 1.00 52.48 418 THR A N 1
ATOM 1458 C CA . THR A 1 178 ? 11.610 49.382 86.375 1.00 52.41 418 THR A CA 1
ATOM 1459 C C . THR A 1 178 ? 10.333 49.869 85.697 1.00 52.34 418 THR A C 1
ATOM 1460 O O . THR A 1 178 ? 9.285 49.242 85.836 1.00 53.28 418 THR A O 1
ATOM 1464 N N . GLU A 1 179 ? 10.415 50.971 84.960 1.00 51.78 419 GLU A N 1
ATOM 1465 C CA . GLU A 1 179 ? 9.235 51.525 84.299 1.00 50.94 419 GLU A CA 1
ATOM 1466 C C . GLU A 1 179 ? 8.650 50.655 83.189 1.00 49.41 419 GLU A C 1
ATOM 1467 O O . GLU A 1 179 ? 7.451 50.385 83.171 1.00 49.69 419 GLU A O 1
ATOM 1473 N N . SER A 1 180 ? 9.495 50.216 82.266 1.00 47.14 420 SER A N 1
ATOM 1474 C CA . SER A 1 180 ? 9.025 49.418 81.144 1.00 45.10 420 SER A CA 1
ATOM 1475 C C . SER A 1 180 ? 9.366 47.936 81.206 1.00 43.47 420 SER A C 1
ATOM 1476 O O . SER A 1 180 ? 9.271 47.242 80.195 1.00 42.02 420 SER A O 1
ATOM 1479 N N . ILE A 1 181 ? 9.760 47.445 82.377 1.00 41.46 421 ILE A N 1
ATOM 1480 C CA . ILE A 1 181 ? 10.088 46.029 82.505 1.00 39.80 421 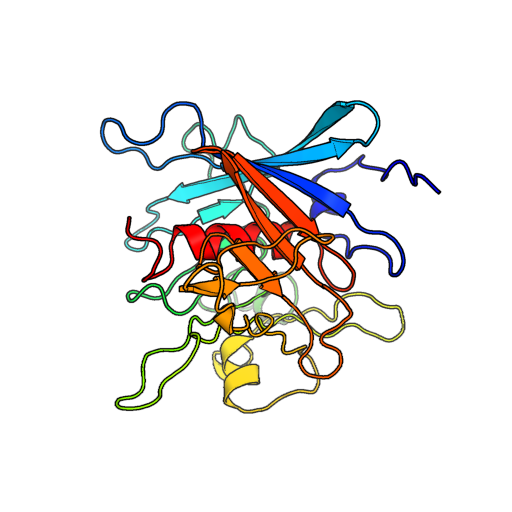ILE A CA 1
ATOM 1481 C C . ILE A 1 181 ? 9.424 45.375 83.707 1.00 38.91 421 ILE A C 1
ATOM 1482 O O . ILE A 1 181 ? 8.933 46.046 84.614 1.00 38.92 421 ILE A O 1
ATOM 1487 N N . ILE A 1 182 ? 9.405 44.051 83.691 1.00 37.38 422 ILE A N 1
ATOM 1488 C CA . ILE A 1 182 ? 8.848 43.268 84.783 1.00 35.71 422 ILE A CA 1
ATOM 1489 C C . ILE A 1 182 ? 9.959 42.333 85.210 1.00 35.20 422 ILE A C 1
ATOM 1490 O O . ILE A 1 182 ? 10.485 41.571 84.397 1.00 35.24 422 ILE A O 1
ATOM 1495 N N A GLU A 1 183 ? 10.334 42.406 86.482 0.60 34.29 423 GLU A N 1
ATOM 1496 N N B GLU A 1 183 ? 10.322 42.397 86.484 0.59 34.25 423 GLU A N 1
ATOM 1497 C CA A GLU A 1 183 ? 11.387 41.551 87.010 0.50 33.56 423 GLU A CA 1
ATOM 1498 C CA B GLU A 1 183 ? 11.381 41.552 87.012 0.49 33.49 423 GLU A CA 1
ATOM 1499 C C A GLU A 1 183 ? 10.777 40.332 87.689 0.43 32.69 423 GLU A C 1
ATOM 1500 C C 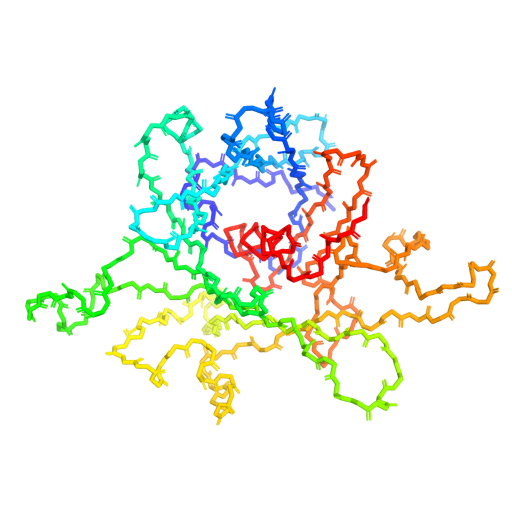B GLU A 1 183 ? 10.786 40.330 87.698 0.44 32.66 423 GLU A C 1
ATOM 1501 O O A GLU A 1 183 ? 10.043 40.461 88.669 0.54 32.28 423 GLU A O 1
ATOM 1502 O O B GLU A 1 183 ? 10.071 40.454 88.693 0.44 32.34 423 GLU A O 1
ATOM 1513 N N . LEU A 1 184 ? 11.078 39.155 87.150 1.00 31.56 424 LEU A N 1
ATOM 1514 C CA . LEU A 1 184 ? 10.581 37.898 87.696 1.00 30.28 424 LEU A CA 1
ATOM 1515 C C . LEU A 1 184 ? 11.776 37.121 88.241 1.00 30.23 424 LEU A C 1
ATOM 1516 O O . LEU A 1 184 ? 12.918 37.464 87.960 1.00 29.25 424 LEU A O 1
ATOM 1521 N N . GLN A 1 185 ? 11.513 36.075 89.018 1.00 30.24 425 GLN A N 1
ATOM 1522 C CA . GLN A 1 185 ? 12.590 35.274 89.585 1.00 30.81 425 GLN A CA 1
ATOM 1523 C C . GLN A 1 185 ? 12.121 33.848 89.807 1.00 29.90 425 GLN A C 1
ATOM 1524 O O . GLN A 1 185 ? 10.935 33.559 89.703 1.00 29.29 425 GLN A O 1
ATOM 1530 N N . ASN A 1 186 ? 13.045 32.944 90.100 1.00 29.78 426 ASN A N 1
ATOM 1531 C CA . ASN A 1 186 ? 12.629 31.572 90.362 1.00 29.24 426 ASN A CA 1
ATOM 1532 C C . ASN A 1 186 ? 12.061 31.555 91.778 1.00 28.74 426 ASN A C 1
ATOM 1533 O O . ASN A 1 186 ? 12.506 32.316 92.646 1.00 28.72 426 ASN A O 1
ATOM 1538 N N . LYS A 1 187 ? 11.069 30.707 92.012 1.00 28.54 427 LYS A N 1
ATOM 1539 C CA . LYS A 1 187 ? 10.481 30.608 93.342 1.00 29.63 427 LYS A CA 1
ATOM 1540 C C . LYS A 1 187 ? 11.490 29.877 94.223 1.00 30.21 427 LYS A C 1
ATOM 1541 O O . LYS A 1 187 ? 12.016 28.836 93.840 1.00 28.83 427 LYS A O 1
ATOM 1547 N N . THR A 1 188 ? 11.773 30.444 95.390 1.00 31.24 428 THR A N 1
ATOM 1548 C CA . THR A 1 188 ? 12.738 29.854 96.308 1.00 33.21 428 THR A CA 1
ATOM 1549 C C . THR A 1 188 ? 12.338 28.464 96.800 1.00 33.60 428 THR A C 1
ATOM 1550 O O . THR A 1 188 ? 11.286 28.293 97.408 1.00 34.06 428 THR A O 1
ATOM 1554 N N . PRO A 1 189 ? 13.172 27.450 96.530 1.00 34.31 429 PRO A N 1
ATOM 1555 C CA . PRO A 1 189 ? 12.851 26.093 96.983 1.00 35.64 429 PRO A CA 1
ATOM 1556 C C . PRO A 1 189 ? 13.109 26.011 98.486 1.00 36.57 429 PRO A C 1
ATOM 1557 O O . PRO A 1 189 ? 13.892 26.798 99.034 1.00 36.77 429 PRO A O 1
ATOM 1561 N N A VAL A 1 190 ? 12.460 25.064 99.153 0.60 37.20 430 VAL A N 1
ATOM 1562 N N B VAL A 1 190 ? 12.462 25.059 99.147 0.61 37.11 430 VAL A N 1
ATOM 1563 C CA A VAL A 1 190 ? 12.633 24.915 100.592 0.57 37.87 430 VAL A CA 1
ATOM 1564 C CA B VAL A 1 190 ? 12.618 24.902 100.588 0.55 37.70 430 VAL A CA 1
ATOM 1565 C C A VAL A 1 190 ? 13.207 23.556 100.968 0.58 38.02 430 VAL A C 1
ATOM 1566 C C B VAL A 1 190 ? 13.205 23.549 100.969 0.58 37.92 430 VAL A C 1
ATOM 1567 O O A VAL A 1 190 ? 12.790 22.524 100.442 0.55 37.72 430 VAL A O 1
ATOM 1568 O O B VAL A 1 190 ? 12.789 22.513 100.451 0.55 37.61 430 VAL A O 1
ATOM 1575 N N . TRP A 1 191 ? 14.167 23.564 101.886 1.00 38.23 431 TRP A N 1
ATOM 1576 C CA . TRP A 1 191 ? 14.803 22.334 102.335 1.00 39.37 431 TRP A CA 1
ATOM 1577 C C . TRP A 1 191 ? 13.793 21.411 102.997 1.00 40.29 431 TRP A C 1
ATOM 1578 O O . TRP A 1 191 ? 13.100 21.808 103.937 1.00 40.90 431 TRP A O 1
ATOM 1589 N N . ASN A 1 192 ? 13.710 20.186 102.488 1.00 41.43 432 ASN A N 1
ATOM 1590 C CA . ASN A 1 192 ? 12.803 19.164 103.013 1.00 43.11 432 ASN A CA 1
ATOM 1591 C C . ASN A 1 192 ? 13.646 18.137 103.781 1.00 43.98 432 ASN A C 1
ATOM 1592 O O . ASN A 1 192 ? 14.574 17.551 103.225 1.00 42.97 432 ASN A O 1
ATOM 1597 N N . ASP A 1 193 ? 13.318 17.913 105.049 1.00 44.94 433 ASP A N 1
ATOM 1598 C CA . ASP A 1 193 ? 14.092 16.989 105.873 1.00 46.54 433 ASP A CA 1
ATOM 1599 C C . ASP A 1 193 ? 13.936 15.514 105.506 1.00 46.62 433 ASP A C 1
ATOM 1600 O O . ASP A 1 193 ? 14.817 14.702 105.790 1.00 46.95 433 ASP A O 1
ATOM 1605 N N . ASP A 1 194 ? 12.823 15.169 104.871 1.00 46.73 434 ASP A N 1
ATOM 1606 C CA . ASP A 1 194 ? 12.563 13.790 104.466 1.00 46.63 434 ASP A CA 1
ATOM 1607 C C . ASP A 1 194 ? 13.326 13.390 103.212 1.00 46.14 434 ASP A C 1
ATOM 1608 O O . ASP A 1 194 ? 13.752 12.241 103.074 1.00 45.98 434 ASP A O 1
ATOM 1613 N N . THR A 1 195 ? 13.483 14.336 102.291 1.00 44.58 435 THR A N 1
ATOM 1614 C CA . THR A 1 195 ? 14.192 14.076 101.045 1.00 43.21 435 THR A CA 1
ATOM 1615 C C . THR A 1 195 ? 15.656 14.458 101.171 1.00 41.67 435 THR A C 1
ATOM 1616 O O . THR A 1 195 ? 16.494 14.010 100.392 1.00 42.49 435 THR A O 1
ATOM 1620 N N . GLN A 1 196 ? 15.957 15.289 102.159 1.00 40.57 436 GLN A N 1
ATOM 1621 C CA . GLN A 1 196 ? 17.316 15.751 102.366 1.00 39.18 436 GLN A CA 1
ATOM 1622 C C . GLN A 1 196 ? 17.772 16.504 101.117 1.00 38.88 436 GLN A C 1
ATOM 1623 O O . GLN A 1 196 ? 18.834 16.239 100.559 1.00 38.11 436 GLN A O 1
ATOM 1629 N N . SER A 1 197 ? 16.945 17.452 100.688 1.00 37.96 437 SER A N 1
ATOM 1630 C CA . SER A 1 197 ? 17.234 18.254 99.503 1.00 36.94 437 SER A CA 1
ATOM 1631 C C . SER A 1 197 ? 16.272 19.437 99.433 1.00 36.77 437 SER A C 1
ATOM 1632 O O . SER A 1 197 ? 15.249 19.458 100.126 1.00 34.67 437 SER A O 1
ATOM 1635 N N . TYR A 1 198 ? 16.607 20.426 98.608 1.00 35.94 438 TYR A N 1
ATOM 1636 C CA . TYR A 1 198 ? 15.739 21.585 98.445 1.00 35.51 438 TYR A CA 1
ATOM 1637 C C . TYR A 1 198 ? 14.643 21.166 97.476 1.00 34.66 438 TYR A C 1
ATOM 1638 O O . TYR A 1 198 ? 14.925 20.609 96.420 1.00 34.61 438 TYR A O 1
ATOM 1647 N N . VAL A 1 199 ? 13.394 21.442 97.835 1.00 34.95 439 VAL A N 1
ATOM 1648 C CA . VAL A 1 199 ? 12.268 21.050 97.005 1.00 33.25 439 VAL A CA 1
ATOM 1649 C C . VAL A 1 199 ? 11.335 22.198 96.611 1.00 34.18 439 VAL A C 1
ATOM 1650 O O . VAL A 1 199 ? 11.364 23.282 97.196 1.00 33.95 439 VAL A O 1
ATOM 1654 N N . LEU A 1 200 ? 10.506 21.922 95.611 1.00 32.84 440 LEU A N 1
ATOM 1655 C CA . LEU A 1 200 ? 9.505 22.850 95.110 1.00 34.47 440 LEU A CA 1
ATOM 1656 C C . LEU A 1 200 ? 8.210 22.044 95.110 1.00 34.98 440 LEU A C 1
ATOM 1657 O O . LEU A 1 200 ? 8.238 20.813 95.132 1.00 34.69 440 LEU A O 1
ATOM 1662 N N A ASN A 1 201 ? 7.086 22.745 95.061 0.53 35.39 441 ASN A N 1
ATOM 1663 N N B ASN A 1 201 ? 7.071 22.726 95.091 0.56 35.36 441 ASN A N 1
ATOM 1664 C CA A ASN A 1 201 ? 5.785 22.100 95.081 0.68 35.97 441 ASN A CA 1
ATOM 1665 C CA B ASN A 1 201 ? 5.791 22.028 95.077 0.80 35.89 441 ASN A CA 1
ATOM 1666 C C A ASN A 1 201 ? 5.040 22.264 93.751 0.54 36.20 441 ASN A C 1
ATOM 1667 C C B ASN A 1 201 ? 5.031 22.239 93.773 0.53 36.18 441 ASN A C 1
ATOM 1668 O O A ASN A 1 201 ? 4.430 23.304 93.504 0.46 36.42 441 ASN A O 1
ATOM 1669 O O B ASN A 1 201 ? 4.407 23.280 93.564 0.41 36.39 441 ASN A O 1
ATOM 1678 N N . PHE A 1 202 ? 5.098 21.240 92.898 1.00 36.78 442 PHE A N 1
ATOM 1679 C CA . PHE A 1 202 ? 4.413 21.276 91.602 1.00 37.04 442 PHE A CA 1
ATOM 1680 C C . PHE A 1 202 ? 3.063 20.594 91.754 1.00 38.28 442 PHE A C 1
ATOM 1681 O O . PHE A 1 202 ? 2.987 19.362 91.802 1.00 38.33 442 PHE A O 1
ATOM 1689 N N . HIS A 1 203 ? 1.999 21.382 91.812 1.00 39.87 443 HIS A N 1
ATOM 1690 C CA . HIS A 1 203 ? 0.659 20.829 91.961 1.00 41.47 443 HIS A CA 1
ATOM 1691 C C . HIS A 1 203 ? 0.579 19.805 93.094 1.00 41.67 443 HIS A C 1
ATOM 1692 O O . HIS A 1 203 ? 0.025 18.717 92.930 1.00 41.83 443 HIS A O 1
ATOM 1699 N N . GLY A 1 204 ? 1.146 20.161 94.243 1.00 41.55 444 GLY A N 1
ATOM 1700 C CA . GLY A 1 204 ? 1.110 19.278 95.395 1.00 41.91 444 GLY A CA 1
ATOM 1701 C C . GLY A 1 204 ? 2.171 18.194 95.452 1.00 42.30 444 GLY A C 1
ATOM 1702 O O . GLY A 1 204 ? 2.271 17.486 96.453 1.00 42.34 444 GLY A O 1
ATOM 1703 N N . ARG A 1 205 ? 2.968 18.063 94.395 1.00 41.75 445 ARG A N 1
ATOM 1704 C CA . ARG A 1 205 ? 4.005 17.039 94.351 1.00 41.44 445 ARG A CA 1
ATOM 1705 C C . ARG A 1 205 ? 5.386 17.569 94.740 1.00 40.94 445 ARG A C 1
ATOM 1706 O O . ARG A 1 205 ? 5.874 18.537 94.156 1.00 40.81 445 ARG A O 1
ATOM 1714 N N . VAL A 1 206 ? 6.010 16.934 95.729 1.00 39.81 446 VAL A N 1
ATOM 1715 C CA . VAL A 1 206 ? 7.348 17.333 96.167 1.00 38.63 446 VAL A CA 1
ATOM 1716 C C . VAL A 1 206 ? 8.253 17.133 94.956 1.00 37.61 446 VAL A C 1
ATOM 1717 O O . VAL A 1 206 ? 8.290 16.048 94.382 1.00 36.67 446 VAL A O 1
ATOM 1721 N N . THR A 1 207 ? 8.972 18.181 94.567 1.00 36.39 447 THR A N 1
ATOM 1722 C CA . THR A 1 207 ? 9.835 18.120 93.395 1.00 35.09 447 THR A CA 1
ATOM 1723 C C . THR A 1 207 ? 11.238 18.637 93.700 1.00 35.73 447 THR A C 1
ATOM 1724 O O . THR A 1 207 ? 11.405 19.764 94.175 1.00 33.87 447 THR A O 1
ATOM 1728 N N . GLN A 1 208 ? 12.250 17.818 93.429 1.00 35.54 448 GLN A N 1
ATOM 1729 C CA . GLN A 1 208 ? 13.611 18.254 93.694 1.00 37.50 448 GLN A CA 1
ATOM 1730 C C . GLN A 1 208 ? 13.938 19.428 92.789 1.00 37.12 448 GLN A C 1
ATOM 1731 O O . GLN A 1 208 ? 13.764 19.360 91.572 1.00 36.51 448 GLN A O 1
ATOM 1737 N N . ALA A 1 209 ? 14.402 20.509 93.399 1.00 36.81 449 ALA A N 1
ATOM 1738 C CA . ALA A 1 209 ? 14.736 21.711 92.664 1.00 37.17 449 ALA A CA 1
ATOM 1739 C C . ALA A 1 209 ? 16.068 21.589 91.942 1.00 37.30 449 ALA A C 1
ATOM 1740 O O . ALA A 1 209 ? 17.029 21.030 92.467 1.00 38.17 449 ALA A O 1
ATOM 1742 N N A SER A 1 210 ? 16.117 22.141 90.736 0.51 37.08 450 SER A N 1
ATOM 1743 N N B SER A 1 210 ? 16.098 22.093 90.714 0.66 37.33 450 SER A N 1
ATOM 1744 C CA A SER A 1 210 ? 17.324 22.138 89.920 0.36 36.78 450 SER A CA 1
ATOM 1745 C CA B SER A 1 210 ? 17.291 22.078 89.875 0.46 37.29 450 SER A CA 1
ATOM 1746 C C A SER A 1 210 ? 17.057 23.044 88.729 0.37 36.80 450 SER A C 1
ATOM 1747 C C B SER A 1 210 ? 17.027 22.991 88.689 0.25 37.18 450 SER A C 1
ATOM 1748 O O A SER A 1 210 ? 15.994 23.653 88.640 0.56 36.15 450 SER A O 1
ATOM 1749 O O B SER A 1 210 ? 15.943 23.557 88.569 0.50 36.67 450 SER A O 1
ATOM 1754 N N . VAL A 1 211 ? 18.015 23.136 87.814 1.00 36.99 451 VAL A N 1
ATOM 1755 C CA . VAL A 1 211 ? 17.841 23.971 86.637 1.00 37.58 451 VAL A CA 1
ATOM 1756 C C . VAL A 1 211 ? 16.829 23.274 85.717 1.00 37.40 451 VAL A C 1
ATOM 1757 O O . VAL A 1 211 ? 16.300 23.881 84.788 1.00 39.15 451 VAL A O 1
ATOM 1761 N N A LYS A 1 212 ? 16.557 22.000 85.985 0.60 37.41 452 LYS A N 1
ATOM 1762 N N B LYS A 1 212 ? 16.567 21.998 85.996 0.59 37.47 452 LYS A N 1
ATOM 1763 C CA A LYS A 1 212 ? 15.609 21.240 85.175 0.43 36.87 452 LYS A CA 1
ATOM 1764 C CA B LYS A 1 212 ? 15.626 21.195 85.214 0.45 36.97 452 LYS A CA 1
ATOM 1765 C C A LYS A 1 212 ? 14.238 21.105 85.842 0.42 36.16 452 LYS A C 1
ATOM 1766 C C B LYS A 1 212 ? 14.252 21.074 85.869 0.44 36.22 452 LYS A C 1
ATOM 1767 O O A LYS A 1 212 ? 13.373 20.378 85.355 0.39 36.26 452 LYS A O 1
ATOM 1768 O O B LYS A 1 212 ? 13.397 20.325 85.398 0.49 36.28 452 LYS A O 1
ATOM 1775 N N . ASN A 1 213 ? 14.051 21.801 86.961 1.00 35.60 453 ASN A N 1
ATOM 1776 C CA . ASN A 1 213 ? 12.780 21.786 87.683 1.00 33.97 453 ASN A CA 1
ATOM 1777 C C . ASN A 1 213 ? 12.690 23.119 88.402 1.00 32.77 453 ASN A C 1
ATOM 1778 O O . ASN A 1 213 ? 13.338 23.322 89.438 1.00 30.81 453 ASN A O 1
ATOM 1783 N N . PHE A 1 214 ? 11.898 24.035 87.857 1.00 30.23 454 PHE A N 1
ATOM 1784 C CA . PHE A 1 214 ? 11.779 25.339 88.478 1.00 29.51 454 PHE A CA 1
ATOM 1785 C C . PHE A 1 214 ? 10.467 26.044 88.176 1.00 27.21 454 PHE A C 1
ATOM 1786 O O . PHE A 1 214 ? 9.735 25.670 87.265 1.00 26.15 454 PHE A O 1
ATOM 1794 N N . GLN A 1 215 ? 10.191 27.068 88.967 1.00 27.45 455 GLN A N 1
ATOM 1795 C CA . GLN A 1 215 ? 8.991 27.868 88.818 1.00 28.04 455 GLN A CA 1
ATOM 1796 C C . GLN A 1 215 ? 9.402 29.329 88.783 1.00 27.06 455 GLN A C 1
ATOM 1797 O O . GLN A 1 215 ? 10.299 29.739 89.510 1.00 27.41 455 GLN A O 1
ATOM 1803 N N . ILE A 1 216 ? 8.760 30.110 87.922 1.00 27.78 456 ILE A N 1
ATOM 1804 C CA . ILE A 1 216 ? 9.059 31.534 87.837 1.00 26.72 456 ILE A CA 1
ATOM 1805 C C . ILE A 1 216 ? 7.883 32.295 88.445 1.00 27.87 456 ILE A C 1
ATOM 1806 O O . ILE A 1 216 ? 6.738 31.969 88.177 1.00 25.54 456 ILE A O 1
ATOM 1811 N N . ILE A 1 217 ? 8.175 33.308 89.259 1.00 28.89 457 ILE A N 1
ATOM 1812 C CA . ILE A 1 217 ? 7.126 34.099 89.909 1.00 32.04 457 ILE A CA 1
ATOM 1813 C C . ILE A 1 217 ? 7.548 35.548 90.050 1.00 32.47 457 ILE A C 1
ATOM 1814 O O . ILE A 1 217 ? 8.688 35.902 89.768 1.00 32.05 457 ILE A O 1
ATOM 1819 N N A HIS A 1 218 ? 6.619 36.404 90.459 0.57 34.32 458 HIS A N 1
ATOM 1820 N N B HIS A 1 218 ? 6.604 36.376 90.495 0.40 34.23 458 HIS A N 1
ATOM 1821 C CA A HIS A 1 218 ? 6.975 37.792 90.693 0.65 35.91 458 HIS A CA 1
ATOM 1822 C CA B HIS A 1 218 ? 6.862 37.787 90.756 0.49 35.69 458 HIS A CA 1
ATOM 1823 C C A HIS A 1 218 ? 7.261 37.838 92.189 0.37 36.92 458 HIS A C 1
ATOM 1824 C C B HIS A 1 218 ? 7.273 37.792 92.226 0.47 36.73 458 HIS A C 1
ATOM 1825 O O A HIS A 1 218 ? 6.453 37.377 92.995 0.53 36.83 458 HIS A O 1
ATOM 1826 O O B HIS A 1 218 ? 6.551 37.251 93.063 0.45 36.59 458 HIS A O 1
ATOM 1839 N N . GLY A 1 219 ? 8.416 38.386 92.549 1.00 37.68 459 GLY A N 1
ATOM 1840 C CA . GLY A 1 219 ? 8.824 38.446 93.944 1.00 40.41 459 GLY A CA 1
ATOM 1841 C C . GLY A 1 219 ? 7.756 38.885 94.940 1.00 41.96 459 GLY A C 1
ATOM 1842 O O . GLY A 1 219 ? 7.794 38.497 96.108 1.00 42.47 459 GLY A O 1
ATOM 1843 N N . ASN A 1 220 ? 6.792 39.681 94.490 1.00 43.89 460 ASN A N 1
ATOM 1844 C CA . ASN A 1 220 ? 5.742 40.172 95.384 1.00 45.06 460 ASN A CA 1
ATOM 1845 C C . ASN A 1 220 ? 4.552 39.249 95.591 1.00 44.59 460 ASN A C 1
ATOM 1846 O O . ASN A 1 220 ? 3.671 39.552 96.388 1.00 45.49 460 ASN A O 1
ATOM 1851 N N . ASP A 1 221 ? 4.517 38.123 94.891 1.00 44.18 461 ASP A N 1
ATOM 1852 C CA . ASP A 1 221 ? 3.394 37.206 95.031 1.00 43.31 461 ASP A CA 1
ATOM 1853 C C . ASP A 1 221 ? 3.800 35.789 94.645 1.00 42.39 461 ASP A C 1
ATOM 1854 O O . ASP A 1 221 ? 3.422 35.294 93.586 1.00 41.41 461 ASP A O 1
ATOM 1859 N N . PRO A 1 222 ? 4.567 35.117 95.519 1.00 41.76 462 PRO A N 1
ATOM 1860 C CA . PRO A 1 222 ? 5.070 33.751 95.334 1.00 40.70 462 PRO A CA 1
ATOM 1861 C C . PRO A 1 222 ? 4.028 32.692 94.997 1.00 39.43 462 PRO A C 1
ATOM 1862 O O . PRO A 1 222 ? 4.368 31.648 94.450 1.00 39.19 462 PRO A O 1
ATOM 1866 N N . ASP A 1 223 ? 2.767 32.957 95.321 1.00 38.20 463 ASP A N 1
ATOM 1867 C CA . ASP A 1 223 ? 1.691 32.005 95.062 1.00 38.26 463 ASP A CA 1
ATOM 1868 C C . ASP A 1 223 ? 1.246 31.931 93.601 1.00 36.85 463 ASP A C 1
ATOM 1869 O O . ASP A 1 223 ? 0.726 30.913 93.155 1.00 36.01 463 ASP A O 1
ATOM 1874 N N . TYR A 1 224 ? 1.437 33.017 92.865 1.00 36.09 464 TYR A N 1
ATOM 1875 C CA . TYR A 1 224 ? 1.055 33.053 91.461 1.00 34.37 464 TYR A CA 1
ATOM 1876 C C . TYR A 1 224 ? 2.232 32.542 90.615 1.00 33.31 464 TYR A C 1
ATOM 1877 O O . TYR A 1 224 ? 3.247 33.221 90.482 1.00 32.66 464 TYR A O 1
ATOM 1886 N N A ILE A 1 225 ? 2.082 31.348 90.049 0.53 32.51 465 ILE A N 1
ATOM 1887 N N B ILE A 1 225 ? 2.080 31.352 90.045 0.54 32.57 465 ILE A N 1
ATOM 1888 C CA A ILE A 1 225 ? 3.139 30.748 89.238 0.38 31.70 465 ILE A CA 1
ATOM 1889 C CA B ILE A 1 225 ? 3.136 30.752 89.235 0.39 31.83 465 ILE A CA 1
ATOM 1890 C C A ILE A 1 225 ? 3.080 31.191 87.779 0.58 31.24 465 ILE A C 1
ATOM 1891 C C B ILE A 1 225 ? 3.079 31.193 87.778 0.58 31.32 465 ILE A C 1
ATOM 1892 O O A ILE A 1 225 ? 2.268 30.690 87.003 0.59 31.17 465 ILE A O 1
ATOM 1893 O O B ILE A 1 225 ? 2.266 30.692 87.001 0.59 31.25 465 ILE A O 1
ATOM 1902 N N . VAL A 1 226 ? 3.949 32.129 87.414 1.00 30.69 466 VAL A N 1
ATOM 1903 C CA . VAL A 1 226 ? 4.004 32.637 86.047 1.00 30.06 466 VAL A CA 1
ATOM 1904 C C . VAL A 1 226 ? 4.440 31.520 85.084 1.00 28.91 466 VAL A C 1
ATOM 1905 O O . VAL A 1 226 ? 3.889 31.374 83.997 1.00 28.51 466 VAL A O 1
ATOM 1909 N N . MET A 1 227 ? 5.426 30.727 85.492 1.00 26.92 467 MET A N 1
ATOM 1910 C CA . MET A 1 227 ? 5.909 29.633 84.647 1.00 25.75 467 MET A CA 1
ATOM 1911 C C . MET A 1 227 ? 6.294 28.432 85.502 1.00 25.70 467 MET A C 1
ATOM 1912 O O . MET A 1 227 ? 6.874 28.592 86.571 1.00 25.62 467 MET A O 1
ATOM 1917 N N . GLN A 1 228 ? 5.974 27.236 85.026 1.00 26.01 468 GLN A N 1
ATOM 1918 C CA . GLN A 1 228 ? 6.326 26.021 85.755 1.00 27.34 468 GLN A CA 1
ATOM 1919 C C . GLN A 1 228 ? 6.970 25.046 84.779 1.00 27.17 468 GLN A C 1
ATOM 1920 O O . GLN A 1 228 ? 6.339 24.593 83.820 1.00 26.95 468 GLN A O 1
ATOM 1926 N N . PHE A 1 229 ? 8.233 24.723 85.034 1.00 26.53 469 PHE A N 1
ATOM 1927 C CA . PHE A 1 229 ? 9.001 23.841 84.157 1.00 26.51 469 PHE A CA 1
ATOM 1928 C C . PHE A 1 229 ? 9.545 22.640 84.922 1.00 27.82 469 PHE A C 1
ATOM 1929 O O . PHE A 1 229 ? 10.195 22.801 85.956 1.00 26.27 469 PHE A O 1
ATOM 1937 N N . GLY A 1 230 ? 9.292 21.440 84.404 1.00 29.50 470 GLY A N 1
ATOM 1938 C CA . GLY A 1 230 ? 9.768 20.244 85.076 1.00 32.18 470 GLY A CA 1
ATOM 1939 C C . GLY A 1 230 ? 10.054 19.073 84.154 1.00 33.96 470 GLY A C 1
ATOM 1940 O O . GLY A 1 230 ? 9.421 18.912 83.110 1.00 32.66 470 GLY A O 1
ATOM 1941 N N . ARG A 1 231 ? 11.012 18.243 84.551 1.00 35.80 471 ARG A N 1
ATOM 1942 C CA . ARG A 1 231 ? 11.379 17.079 83.759 1.00 37.79 471 ARG A CA 1
ATOM 1943 C C . ARG A 1 231 ? 10.457 15.918 84.106 1.00 38.96 471 ARG A C 1
ATOM 1944 O O . ARG A 1 231 ? 10.259 15.604 85.284 1.00 38.89 471 ARG A O 1
ATOM 1952 N N . VAL A 1 232 ? 9.883 15.290 83.083 1.00 39.31 472 VAL A N 1
ATOM 1953 C CA . VAL A 1 232 ? 8.993 14.158 83.297 1.00 40.85 472 VAL A CA 1
ATOM 1954 C C . VAL A 1 232 ? 9.614 12.870 82.756 1.00 42.01 472 VAL A C 1
ATOM 1955 O O . VAL A 1 232 ? 9.190 11.766 83.111 1.00 42.73 472 VAL A O 1
ATOM 1959 N N . ALA A 1 233 ? 10.615 13.023 81.895 1.00 42.00 473 ALA A N 1
ATOM 1960 C CA . ALA A 1 233 ? 11.324 11.890 81.314 1.00 42.79 473 ALA A CA 1
ATOM 1961 C C . ALA A 1 233 ? 12.660 12.393 80.799 1.00 43.43 473 ALA A C 1
ATOM 1962 O O . ALA A 1 233 ? 12.893 13.602 80.751 1.00 44.09 473 ALA A O 1
ATOM 1964 N N . GLU A 1 234 ? 13.531 11.469 80.410 1.00 43.91 474 GLU A N 1
ATOM 1965 C CA . GLU A 1 234 ? 14.855 11.824 79.906 1.00 44.81 474 GLU A CA 1
ATOM 1966 C C . GLU A 1 234 ? 14.861 13.030 78.973 1.00 44.40 474 GLU A C 1
ATOM 1967 O O . GLU A 1 234 ? 15.551 14.016 79.227 1.00 44.98 474 GLU A O 1
ATOM 1973 N N . ASP A 1 235 ? 14.095 12.954 77.892 1.00 43.27 475 ASP A N 1
ATOM 1974 C CA . ASP A 1 235 ? 14.055 14.050 76.936 1.00 42.37 475 ASP A CA 1
ATOM 1975 C C . ASP A 1 235 ? 12.683 14.706 76.824 1.00 40.86 475 ASP A C 1
ATOM 1976 O O . ASP A 1 235 ? 12.329 15.239 75.773 1.00 41.32 475 ASP A O 1
ATOM 1981 N N . VAL A 1 236 ? 11.918 14.678 77.910 1.00 38.33 476 VAL A N 1
ATOM 1982 C CA . VAL A 1 236 ? 10.589 15.273 77.902 1.00 36.18 476 VAL A CA 1
ATOM 1983 C C . VAL A 1 236 ? 10.364 16.130 79.137 1.00 34.91 476 VAL A C 1
ATOM 1984 O O . VAL A 1 236 ? 10.623 15.698 80.264 1.00 32.94 476 VAL A O 1
ATOM 1988 N N . PHE A 1 237 ? 9.877 17.348 78.920 1.00 32.89 477 PHE A N 1
ATOM 1989 C CA . PHE A 1 237 ? 9.630 18.274 80.021 1.00 32.00 477 PHE A CA 1
ATOM 1990 C C . PHE A 1 237 ? 8.287 18.958 79.855 1.00 31.40 477 PHE A C 1
ATOM 1991 O O . PHE A 1 237 ? 7.881 19.264 78.736 1.00 32.53 477 PHE A O 1
ATOM 1999 N N . THR A 1 238 ? 7.609 19.201 80.970 1.00 29.76 478 THR A N 1
ATOM 2000 C CA . THR A 1 238 ? 6.332 19.898 80.942 1.00 29.89 478 THR A CA 1
ATOM 2001 C C . THR A 1 238 ? 6.628 21.382 81.132 1.00 28.09 478 THR A C 1
ATOM 2002 O O . THR A 1 238 ? 7.552 21.752 81.851 1.00 27.24 478 THR A O 1
ATOM 2006 N N . MET A 1 239 ? 5.847 22.236 80.485 1.00 27.34 479 MET A N 1
ATOM 2007 C CA . MET A 1 239 ? 6.052 23.672 80.601 1.00 26.71 479 MET A CA 1
ATOM 2008 C C . MET A 1 239 ? 4.692 24.340 80.559 1.00 26.55 479 MET A C 1
ATOM 2009 O O . MET A 1 239 ? 3.998 24.255 79.554 1.00 26.43 479 MET A O 1
ATOM 2014 N N . ASP A 1 240 ? 4.309 24.974 81.659 1.00 27.52 480 ASP A N 1
ATOM 2015 C CA . ASP A 1 240 ? 3.026 25.670 81.727 1.00 28.66 480 ASP A CA 1
ATOM 2016 C C . ASP A 1 240 ? 3.326 27.135 81.976 1.00 28.07 480 ASP A C 1
ATOM 2017 O O . ASP A 1 240 ? 4.229 27.456 82.741 1.00 27.67 480 ASP A O 1
ATOM 2022 N N . TYR A 1 241 ? 2.578 28.029 81.342 1.00 27.42 481 TYR A N 1
ATOM 2023 C CA . TYR A 1 241 ? 2.819 29.445 81.555 1.00 27.75 481 TYR A CA 1
ATOM 2024 C C . TYR A 1 241 ? 1.524 30.230 81.694 1.00 28.41 481 TYR A C 1
ATOM 2025 O O . TYR A 1 241 ? 0.478 29.794 81.218 1.00 28.31 481 TYR A O 1
ATOM 2034 N N . ASN A 1 242 ? 1.620 31.374 82.371 1.00 29.20 482 ASN A N 1
ATOM 2035 C CA . ASN A 1 242 ? 0.492 32.269 82.619 1.00 30.55 482 ASN A CA 1
ATOM 2036 C C . ASN A 1 242 ? 0.869 33.709 82.287 1.00 31.04 482 ASN A C 1
ATOM 2037 O O . ASN A 1 242 ? 2.034 34.018 82.022 1.00 30.74 482 ASN A O 1
ATOM 2042 N N . TYR A 1 243 ? -0.126 34.589 82.323 1.00 30.89 483 TYR A N 1
ATOM 2043 C CA . TYR A 1 243 ? 0.090 36.009 82.072 1.00 30.65 483 TYR A CA 1
ATOM 2044 C C . TYR A 1 243 ? 1.230 36.423 83.000 1.00 29.92 483 TYR A C 1
ATOM 2045 O O . TYR A 1 243 ? 1.306 35.966 84.138 1.00 30.86 483 TYR A O 1
ATOM 2054 N N . PRO A 1 244 ? 2.101 37.333 82.553 1.00 29.25 484 PRO A N 1
ATOM 2055 C CA . PRO A 1 244 ? 2.125 38.025 81.262 1.00 28.60 484 PRO A CA 1
ATOM 2056 C C . PRO A 1 244 ? 2.874 37.333 80.115 1.00 27.51 484 PRO A C 1
ATOM 2057 O O . PRO A 1 244 ? 2.993 37.902 79.035 1.00 27.32 484 PRO A O 1
ATOM 2061 N N . LEU A 1 245 ? 3.345 36.107 80.329 1.00 26.17 485 LEU A N 1
ATOM 2062 C CA . LEU A 1 245 ? 4.121 35.407 79.301 1.00 24.22 485 LEU A CA 1
ATOM 2063 C C . LEU A 1 245 ? 3.386 34.860 78.088 1.00 25.23 485 LEU A C 1
ATOM 2064 O O . LEU A 1 245 ? 2.200 34.528 78.145 1.00 24.45 485 LEU A O 1
ATOM 2069 N N . CYS A 1 246 ? 4.116 34.782 76.978 1.00 23.55 486 CYS A N 1
ATOM 2070 C CA . CYS A 1 246 ? 3.594 34.196 75.757 1.00 23.38 486 CYS A CA 1
ATOM 2071 C C . CYS A 1 246 ? 4.483 32.965 75.573 1.00 23.31 486 CYS A C 1
ATOM 2072 O O . CYS A 1 246 ? 5.511 32.830 76.254 1.00 23.00 486 CYS A O 1
ATOM 2075 N N . ALA A 1 247 ? 4.090 32.068 74.678 1.00 21.80 487 ALA A N 1
ATOM 2076 C CA . ALA A 1 247 ? 4.834 30.834 74.446 1.00 22.59 487 ALA A CA 1
ATOM 2077 C C . ALA A 1 247 ? 6.279 31.045 74.027 1.00 22.79 487 ALA A C 1
ATOM 2078 O O . ALA A 1 247 ? 7.162 30.315 74.467 1.00 22.24 487 ALA A O 1
ATOM 2080 N N . LEU A 1 248 ? 6.528 32.030 73.168 1.00 23.92 488 LEU A N 1
ATOM 2081 C CA . LEU A 1 248 ? 7.898 32.275 72.714 1.00 22.90 488 LEU A CA 1
ATOM 2082 C C . LEU A 1 248 ? 8.810 32.628 73.894 1.00 23.00 488 LEU A C 1
ATOM 2083 O O . LEU A 1 248 ? 9.927 32.132 73.983 1.00 21.97 488 LEU A O 1
ATOM 2088 N N . GLN A 1 249 ? 8.321 33.474 74.801 1.00 22.49 489 GLN A N 1
ATOM 2089 C CA . GLN A 1 249 ? 9.096 33.875 75.977 1.00 21.09 489 GLN A CA 1
ATOM 2090 C C . GLN A 1 249 ? 9.348 32.655 76.866 1.00 21.39 489 GLN A C 1
ATOM 2091 O O . GLN A 1 249 ? 10.485 32.368 77.248 1.00 20.73 489 GLN A O 1
ATOM 2097 N N . ALA A 1 250 ? 8.287 31.922 77.185 1.00 21.47 490 ALA A N 1
ATOM 2098 C CA . ALA A 1 250 ? 8.425 30.746 78.040 1.00 21.84 490 ALA A CA 1
ATOM 2099 C C . ALA A 1 250 ? 9.363 29.715 77.435 1.00 22.21 490 ALA A C 1
ATOM 2100 O O . ALA A 1 250 ? 10.255 29.189 78.114 1.00 22.88 490 ALA A O 1
ATOM 2102 N N . PHE A 1 251 ? 9.152 29.406 76.164 1.00 21.66 491 PHE A N 1
ATOM 2103 C CA . PHE A 1 251 ? 9.999 28.433 75.482 1.00 22.47 491 PHE A CA 1
ATOM 2104 C C . PHE A 1 251 ? 11.465 28.880 75.527 1.00 22.70 491 PHE A C 1
ATOM 2105 O O . PHE A 1 251 ? 12.372 28.086 75.819 1.00 23.86 491 PHE A O 1
ATOM 2113 N N . ALA A 1 252 ? 11.698 30.156 75.252 1.00 22.59 492 ALA A N 1
ATOM 2114 C CA . ALA A 1 252 ? 13.061 30.696 75.243 1.00 22.59 492 ALA A CA 1
ATOM 2115 C C . ALA A 1 252 ? 13.702 30.587 76.622 1.00 23.52 492 ALA A C 1
ATOM 2116 O O . ALA A 1 252 ? 14.878 30.237 76.744 1.00 23.29 492 ALA A O 1
ATOM 2118 N N . ILE A 1 253 ? 12.930 30.901 77.660 1.00 23.20 493 ILE A N 1
ATOM 2119 C CA . ILE A 1 253 ? 13.422 30.802 79.027 1.00 23.95 493 ILE A CA 1
ATOM 2120 C C . ILE A 1 253 ? 13.820 29.352 79.292 1.00 24.44 493 ILE A C 1
ATOM 2121 O O . ILE A 1 253 ? 14.882 29.071 79.856 1.00 23.87 493 ILE A O 1
ATOM 2126 N N . ALA A 1 254 ? 12.964 28.425 78.875 1.00 24.20 494 ALA A N 1
ATOM 2127 C CA . ALA A 1 254 ? 13.245 27.013 79.064 1.00 24.28 494 ALA A CA 1
ATOM 2128 C C . ALA A 1 254 ? 14.520 26.605 78.309 1.00 24.79 494 ALA A C 1
ATOM 2129 O O . ALA A 1 254 ? 15.375 25.912 78.861 1.00 25.37 494 ALA A O 1
ATOM 2131 N N . LEU A 1 255 ? 14.650 27.029 77.059 1.00 23.77 495 LEU A N 1
ATOM 2132 C CA . LEU A 1 255 ? 15.841 26.686 76.280 1.00 25.52 495 LEU A CA 1
ATOM 2133 C C . LEU A 1 255 ? 17.089 27.203 76.984 1.00 25.76 495 LEU A C 1
ATOM 2134 O O . LEU A 1 255 ? 18.128 26.557 76.961 1.00 27.08 495 LEU A O 1
ATOM 2139 N N . SER A 1 256 ? 16.985 28.357 77.629 1.00 26.30 496 SER A N 1
ATOM 2140 C CA . SER A 1 256 ? 18.142 28.903 78.324 1.00 27.05 496 SER A CA 1
ATOM 2141 C C . SER A 1 256 ? 18.623 27.965 79.425 1.00 28.92 496 SER A C 1
ATOM 2142 O O . SER A 1 256 ? 19.823 27.862 79.677 1.00 29.20 496 SER A O 1
ATOM 2145 N N . SER A 1 257 ? 17.700 27.261 80.079 1.00 30.57 497 SER A N 1
ATOM 2146 C CA . SER A 1 257 ? 18.101 26.352 81.148 1.00 32.63 497 SER A CA 1
ATOM 2147 C C . SER A 1 257 ? 18.921 25.169 80.618 1.00 34.71 497 SER A C 1
ATOM 2148 O O . SER A 1 257 ? 19.772 24.634 81.334 1.00 35.21 497 SER A O 1
ATOM 2151 N N . PHE A 1 258 ? 18.660 24.764 79.377 1.00 36.41 498 PHE A N 1
ATOM 2152 C CA . PHE A 1 258 ? 19.388 23.655 78.755 1.00 39.82 498 PHE A CA 1
ATOM 2153 C C . PHE A 1 258 ? 20.812 24.098 78.413 1.00 42.56 498 PHE A C 1
ATOM 2154 O O . PHE A 1 258 ? 21.756 23.308 78.458 1.00 41.86 498 PHE A O 1
ATOM 2162 N N . ASP A 1 259 ? 20.941 25.374 78.065 1.00 45.49 499 ASP A N 1
ATOM 2163 C CA . ASP A 1 259 ? 22.209 25.968 77.661 1.00 49.01 499 ASP A CA 1
ATOM 2164 C C . ASP A 1 259 ? 22.935 26.709 78.782 1.00 50.85 499 ASP A C 1
ATOM 2165 O O . ASP A 1 259 ? 24.005 27.273 78.560 1.00 51.42 499 ASP A O 1
ATOM 2170 N N . SER A 1 260 ? 22.368 26.696 79.985 1.00 52.72 500 SER A N 1
ATOM 2171 C CA . SER A 1 260 ? 22.970 27.405 81.114 1.00 55.26 500 SER A CA 1
ATOM 2172 C C . SER A 1 260 ? 24.249 26.770 81.649 1.00 57.48 500 SER A C 1
ATOM 2173 O O . SER A 1 260 ? 24.507 25.582 81.438 1.00 57.26 500 SER A O 1
ATOM 2176 N N . LYS A 1 261 ? 25.041 27.578 82.350 1.00 60.12 501 LYS A N 1
ATOM 2177 C CA . LYS A 1 261 ? 26.292 27.115 82.940 1.00 63.11 501 LYS A CA 1
ATOM 2178 C C . LYS A 1 261 ? 26.008 25.865 83.756 1.00 64.97 501 LYS A C 1
ATOM 2179 O O . LYS A 1 261 ? 26.798 24.922 83.766 1.00 65.42 501 LYS A O 1
ATOM 2185 N N . LEU A 1 262 ? 24.870 25.868 84.442 1.00 67.09 502 LEU A N 1
ATOM 2186 C CA . LEU A 1 262 ? 24.464 24.729 85.252 1.00 69.03 502 LEU A CA 1
ATOM 2187 C C . LEU A 1 262 ? 24.064 23.618 84.285 1.00 70.44 502 LEU A C 1
ATOM 2188 O O . LEU A 1 262 ? 24.570 23.555 83.166 1.00 70.97 502 LEU A O 1
ATOM 2193 N N . ALA A 1 263 ? 23.153 22.748 84.705 1.00 72.11 503 ALA A N 1
ATOM 2194 C CA . ALA A 1 263 ? 22.715 21.657 83.844 1.00 73.88 503 ALA A CA 1
ATOM 2195 C C . ALA A 1 263 ? 23.911 20.805 83.438 1.00 75.17 503 ALA A C 1
ATOM 2196 O O . ALA A 1 263 ? 24.346 20.838 82.287 1.00 75.15 503 ALA A O 1
ATOM 2198 N N . CYS A 1 264 ? 24.442 20.050 84.395 1.00 77.01 504 CYS A N 1
ATOM 2199 C CA . CYS A 1 264 ? 25.590 19.186 84.146 1.00 78.73 504 CYS A CA 1
ATOM 2200 C C . CYS A 1 264 ? 25.529 17.908 84.976 1.00 79.77 504 CYS A C 1
ATOM 2201 O O . CYS A 1 264 ? 26.168 17.811 86.023 1.00 80.01 504 CYS A O 1
ATOM 2204 N N . GLU A 1 265 ? 24.758 16.931 84.510 1.00 81.10 505 GLU A N 1
ATOM 2205 C CA . GLU A 1 265 ? 24.638 15.657 85.214 1.00 82.23 505 GLU A CA 1
ATOM 2206 C C . GLU A 1 265 ? 23.802 14.645 84.430 1.00 82.63 505 GLU A C 1
ATOM 2207 O O . GLU A 1 265 ? 24.315 13.534 84.176 1.00 83.08 505 GLU A O 1
#

B-factor: mean 45.09, std 15.58, range [20.73, 100.0]

Foldseek 3Di:
DFPQDDDDPLLVQQQAFFPFVDKFKKKKFWAPADPDDDAHIKIWIWGQHPVRDTHTRWMWGWDQDDHFTKIAIASDPVLVVPPNNDHQKIWGADPLLFKIWIKGPADDLVPDDPVPLVDDSAIFTAKMKGFDDDDPPDDFDTKIKMKGFAADPVLHGDTQRDNDPCRHRVNCVVVVVPPGMAIKMWQGFPQDPVVRATFDADPNDTHHDDLQWIFIGRVVCSPDTQWTWHDPDDRMIMIMGHPPDGNNSRVSSNVSSCSHSGDDD